Protein AF-A0ABD5CWU4-F1 (afdb_monomer)

Nearest PDB structures (foldseek):
  8esi-assembly1_B  TM=1.809E-01  e=9.386E+00  Bifidobacterium longum

Secondary structure (DSSP, 8-state):
--HHHHHHHHHHHHHHHHHHSS-GGGGTTHHHHHHHHHHHHHHHT-S-HHHHHHHHHHHHHHHHHHHHHHHHHHHHHHHHHHHHHHHHHHHHHHHHHTT----TTSEEEEES------TT--TTSSBTB-TTTSSTTSTTTTHHHHHHHHHHTT---PPPPHHHHHHHHHHHTTSPPTTSTTSEEE-SSEEEEE---TT---

Structure (mmCIF, N/CA/C/O backbone):
data_AF-A0ABD5CWU4-F1
#
_entry.id   AF-A0ABD5CWU4-F1
#
loop_
_atom_site.group_PDB
_atom_site.id
_atom_site.type_symbol
_atom_site.label_atom_id
_atom_site.label_alt_id
_atom_site.label_comp_id
_atom_site.label_asym_id
_atom_site.label_entity_id
_atom_site.label_seq_id
_atom_site.pdbx_PDB_ins_code
_atom_site.Cartn_x
_atom_site.Cartn_y
_atom_site.Cartn_z
_atom_site.occupancy
_atom_site.B_iso_or_equiv
_atom_site.auth_seq_id
_atom_site.auth_comp_id
_atom_site.auth_asym_id
_atom_site.auth_atom_id
_atom_site.pdbx_PDB_model_num
ATOM 1 N N . MET A 1 1 ? 26.246 -14.100 -43.368 1.00 51.38 1 MET A N 1
ATOM 2 C CA . MET A 1 1 ? 24.879 -14.526 -43.014 1.00 51.38 1 MET A CA 1
ATOM 3 C C . MET A 1 1 ? 23.923 -13.527 -43.632 1.00 51.38 1 MET A C 1
ATOM 5 O O . MET A 1 1 ? 24.266 -12.352 -43.661 1.00 51.38 1 MET A O 1
ATOM 9 N N . ASP A 1 2 ? 22.811 -13.986 -44.208 1.00 68.31 2 ASP A N 1
ATOM 10 C CA . ASP A 1 2 ? 21.813 -13.087 -44.793 1.00 68.31 2 ASP A CA 1
ATOM 11 C C . ASP A 1 2 ? 21.226 -12.191 -43.702 1.00 68.31 2 ASP A C 1
ATOM 13 O O . ASP A 1 2 ? 20.779 -12.687 -42.669 1.00 68.31 2 ASP A O 1
ATOM 17 N N . ILE A 1 3 ? 21.186 -10.881 -43.951 1.00 58.88 3 ILE A N 1
ATOM 18 C CA . ILE A 1 3 ? 20.604 -9.870 -43.046 1.00 58.88 3 ILE A CA 1
ATOM 19 C C . ILE A 1 3 ? 19.178 -10.265 -42.622 1.00 58.88 3 ILE A C 1
ATOM 21 O O . ILE A 1 3 ? 18.758 -10.021 -41.495 1.00 58.88 3 ILE A O 1
ATOM 25 N N . ILE A 1 4 ? 18.445 -10.939 -43.513 1.00 57.41 4 ILE A N 1
ATOM 26 C CA . ILE A 1 4 ? 17.097 -11.462 -43.265 1.00 57.41 4 ILE A CA 1
ATOM 27 C C . ILE A 1 4 ? 17.115 -12.592 -42.222 1.00 57.41 4 ILE A C 1
ATOM 29 O O . ILE A 1 4 ? 16.251 -12.632 -41.350 1.00 57.41 4 ILE A O 1
ATOM 33 N N . ALA A 1 5 ? 18.106 -13.485 -42.271 1.00 53.72 5 ALA A N 1
ATOM 34 C CA . ALA A 1 5 ? 18.247 -14.579 -41.312 1.00 53.72 5 ALA A CA 1
ATOM 35 C C . ALA A 1 5 ? 18.625 -14.062 -39.916 1.00 53.72 5 ALA A C 1
ATOM 37 O O . ALA A 1 5 ? 18.077 -14.541 -38.928 1.00 53.72 5 ALA A O 1
ATOM 38 N N . GLU A 1 6 ? 19.483 -13.040 -39.830 1.00 59.03 6 GLU A N 1
ATOM 39 C CA . GLU A 1 6 ? 19.767 -12.344 -38.567 1.00 59.03 6 GLU A CA 1
ATOM 40 C C . GLU A 1 6 ? 18.520 -11.644 -38.012 1.00 59.03 6 GLU A C 1
ATOM 42 O O . GLU A 1 6 ? 18.222 -11.773 -36.828 1.00 59.03 6 GLU A O 1
ATOM 47 N N . TYR A 1 7 ? 17.728 -10.982 -38.860 1.00 56.41 7 TYR A N 1
ATOM 48 C CA . TYR A 1 7 ? 16.498 -10.305 -38.438 1.00 56.41 7 TYR A CA 1
ATOM 49 C C . TYR A 1 7 ? 15.429 -11.281 -37.911 1.00 56.41 7 TYR A C 1
ATOM 51 O O . TYR A 1 7 ? 14.791 -11.025 -36.888 1.00 56.41 7 TYR A O 1
ATOM 59 N N . ILE A 1 8 ? 15.263 -12.433 -38.572 1.00 58.72 8 ILE A N 1
ATOM 60 C CA . ILE A 1 8 ? 14.350 -13.505 -38.143 1.00 58.72 8 ILE A CA 1
ATOM 61 C C . ILE A 1 8 ? 14.836 -14.144 -36.836 1.00 58.72 8 ILE A C 1
ATOM 63 O O . ILE A 1 8 ? 14.031 -14.370 -35.932 1.00 58.72 8 ILE A O 1
ATOM 67 N N . LEU A 1 9 ? 16.144 -14.384 -36.699 1.00 57.91 9 LEU A N 1
ATOM 68 C CA . LEU A 1 9 ? 16.735 -14.915 -35.471 1.00 57.91 9 LEU A CA 1
ATOM 69 C C . LEU A 1 9 ? 16.492 -13.964 -34.286 1.00 57.91 9 LEU A C 1
ATOM 71 O O . LEU A 1 9 ? 16.094 -14.407 -33.209 1.00 57.91 9 LEU A O 1
ATOM 75 N N . VAL A 1 10 ? 16.635 -12.654 -34.500 1.00 58.31 10 VAL A N 1
ATOM 76 C CA . VAL A 1 10 ? 16.402 -11.612 -33.485 1.00 58.31 10 VAL A CA 1
ATOM 77 C C . VAL A 1 10 ? 14.938 -11.559 -33.045 1.00 58.31 10 VAL A C 1
ATOM 79 O O . VAL A 1 10 ? 14.660 -11.592 -31.846 1.00 58.31 10 VAL A O 1
ATOM 82 N N . LEU A 1 11 ? 13.991 -11.543 -33.988 1.00 54.53 11 LEU A N 1
ATOM 83 C CA . LEU A 1 11 ? 12.557 -11.606 -33.675 1.00 54.53 11 LEU A CA 1
ATOM 84 C C . LEU A 1 11 ? 12.199 -12.8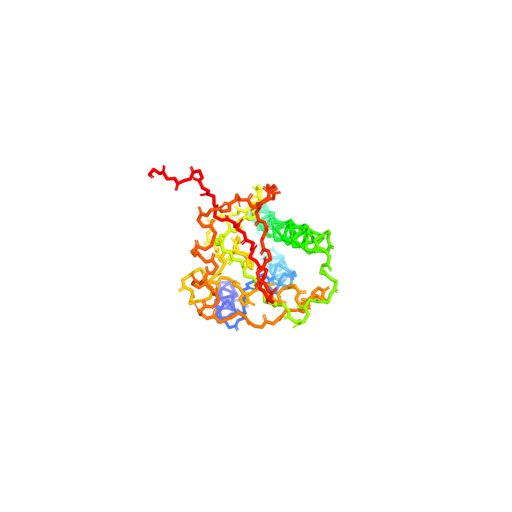92 -32.919 1.00 54.53 11 LEU A C 1
ATOM 86 O O . LEU A 1 11 ? 11.449 -12.845 -31.946 1.00 54.53 11 LEU A O 1
ATOM 90 N N . SER A 1 12 ? 12.779 -14.028 -33.313 1.00 55.66 12 SER A N 1
ATOM 91 C CA . SER A 1 12 ? 12.530 -15.312 -32.653 1.00 55.66 12 SER A CA 1
ATOM 92 C C . SER A 1 12 ? 13.064 -15.359 -31.216 1.00 55.66 12 SER A C 1
ATOM 94 O O . SER A 1 12 ? 12.374 -15.861 -30.331 1.00 55.66 12 SER A O 1
ATOM 96 N N . LEU A 1 13 ? 14.233 -14.762 -30.949 1.00 54.03 13 LEU A N 1
ATOM 97 C CA . LEU A 1 13 ? 14.806 -14.648 -29.605 1.00 54.03 13 LEU A CA 1
ATOM 98 C C . LEU A 1 13 ? 13.982 -13.721 -28.707 1.00 54.03 13 LEU A C 1
ATOM 100 O O . LEU A 1 13 ? 13.793 -14.037 -27.538 1.00 54.03 13 LEU A O 1
ATOM 104 N N . LEU A 1 14 ? 13.440 -12.623 -29.237 1.00 54.91 14 LEU A N 1
ATOM 105 C CA . LEU A 1 14 ? 12.560 -11.718 -28.486 1.00 54.91 14 LEU A CA 1
ATOM 106 C C . LEU A 1 14 ? 11.232 -12.386 -28.109 1.00 54.91 14 LEU A C 1
ATOM 108 O O . LEU A 1 14 ? 10.758 -12.216 -26.987 1.00 54.91 14 LEU A O 1
ATOM 112 N N . ILE A 1 15 ? 10.664 -13.190 -29.011 1.00 52.81 15 ILE A N 1
ATOM 113 C CA . ILE A 1 15 ? 9.444 -13.970 -28.754 1.00 52.81 15 ILE A CA 1
ATOM 114 C C . ILE A 1 15 ? 9.714 -15.089 -27.732 1.00 52.81 15 ILE A C 1
ATOM 116 O O . ILE A 1 15 ? 8.901 -15.322 -26.838 1.00 52.81 15 ILE A O 1
ATOM 120 N N . LEU A 1 16 ? 10.871 -15.755 -27.817 1.00 47.69 16 LEU A N 1
ATOM 121 C CA . LEU A 1 16 ? 11.292 -16.790 -26.863 1.00 47.69 16 LEU A CA 1
ATOM 122 C C . LEU A 1 16 ? 11.586 -16.219 -25.468 1.00 47.69 16 LEU A C 1
ATOM 124 O O . LEU A 1 16 ? 11.134 -16.776 -24.468 1.00 47.69 16 LEU A O 1
ATOM 128 N N . LEU A 1 17 ? 12.295 -15.090 -25.387 1.00 50.09 17 LEU A N 1
ATOM 129 C CA . LEU A 1 17 ? 12.629 -14.424 -24.125 1.00 50.09 17 LEU A CA 1
ATOM 130 C C . LEU A 1 17 ? 11.395 -13.782 -23.476 1.00 50.09 17 LEU A C 1
ATOM 132 O O . LEU A 1 17 ? 11.255 -13.856 -22.259 1.00 50.09 17 LEU A O 1
ATOM 136 N N . GLY A 1 18 ? 10.476 -13.224 -24.270 1.00 44.47 18 GLY A N 1
ATOM 137 C CA . GLY A 1 18 ? 9.227 -12.632 -23.780 1.00 44.47 18 GLY A CA 1
ATOM 138 C C . GLY A 1 18 ? 8.245 -13.635 -23.163 1.00 44.47 18 GLY A C 1
ATOM 139 O O . GLY A 1 18 ? 7.433 -13.243 -22.332 1.00 44.47 18 GLY A O 1
ATOM 140 N N . ASN A 1 19 ? 8.337 -14.922 -23.524 1.00 42.84 19 ASN A N 1
ATOM 141 C CA . ASN A 1 19 ? 7.507 -15.988 -22.949 1.00 42.84 19 ASN A CA 1
ATOM 142 C C . ASN A 1 19 ? 8.139 -16.683 -21.729 1.00 42.84 19 ASN A C 1
ATOM 144 O O . ASN A 1 19 ? 7.416 -17.306 -20.953 1.00 42.84 19 ASN A O 1
ATOM 148 N N . MET A 1 20 ? 9.466 -16.626 -21.563 1.00 44.25 20 MET A N 1
ATOM 149 C CA . MET A 1 20 ? 10.179 -17.340 -20.488 1.00 44.25 20 MET A CA 1
ATOM 150 C C . MET A 1 20 ? 10.662 -16.440 -19.355 1.00 44.25 20 MET A C 1
ATOM 152 O O . MET A 1 20 ? 10.839 -16.913 -18.231 1.00 44.25 20 MET A O 1
ATOM 156 N N . ILE A 1 21 ? 10.905 -15.163 -19.633 1.00 46.44 21 ILE A N 1
ATOM 157 C CA . ILE A 1 21 ? 11.360 -14.207 -18.634 1.00 46.44 21 ILE A CA 1
ATOM 158 C C . ILE A 1 21 ? 10.149 -13.390 -18.196 1.00 46.44 21 ILE A C 1
ATOM 160 O O . ILE A 1 21 ? 9.261 -13.125 -18.999 1.00 46.44 21 ILE A O 1
ATOM 164 N N . GLY A 1 22 ? 10.073 -13.065 -16.905 1.00 48.12 22 GLY A N 1
ATOM 165 C CA . GLY A 1 22 ? 8.978 -12.287 -16.327 1.00 48.12 22 GLY A CA 1
ATOM 166 C C . GLY A 1 22 ? 8.748 -10.930 -17.017 1.00 48.12 22 GLY A C 1
ATOM 167 O O . GLY A 1 22 ? 9.335 -10.638 -18.056 1.00 48.12 22 GLY A O 1
ATOM 168 N N . PRO A 1 23 ? 7.898 -10.061 -16.446 1.00 53.03 23 PRO A N 1
ATOM 169 C CA . PRO A 1 23 ? 7.522 -8.798 -17.080 1.00 53.03 23 PRO A CA 1
ATOM 170 C C . PRO A 1 23 ? 8.760 -8.060 -17.602 1.00 53.03 23 PRO A C 1
ATOM 172 O O . PRO A 1 23 ? 9.676 -7.827 -16.822 1.00 53.03 23 PRO A O 1
ATOM 175 N N . ILE A 1 24 ? 8.786 -7.676 -18.886 1.00 51.59 24 ILE A N 1
ATOM 176 C CA . ILE A 1 24 ? 9.942 -7.074 -19.602 1.00 51.59 24 ILE A CA 1
ATOM 177 C C . ILE A 1 24 ? 10.645 -5.953 -18.799 1.00 51.59 24 ILE A C 1
ATOM 179 O O . ILE A 1 24 ? 11.847 -5.736 -18.921 1.00 51.59 24 ILE A O 1
ATOM 183 N N . ARG A 1 25 ? 9.899 -5.307 -17.900 1.00 53.88 25 ARG A N 1
ATOM 184 C CA . ARG A 1 25 ? 10.318 -4.330 -16.884 1.00 53.88 25 ARG A CA 1
ATOM 185 C C . ARG A 1 25 ? 11.433 -4.816 -15.952 1.00 53.88 25 ARG A C 1
ATOM 187 O O . ARG A 1 25 ? 12.314 -4.038 -15.616 1.00 53.88 25 ARG A O 1
ATOM 194 N N . SER A 1 26 ? 11.425 -6.084 -15.531 1.00 55.19 26 SER A N 1
ATOM 195 C CA . SER A 1 26 ? 12.476 -6.652 -14.669 1.00 55.19 26 SER A CA 1
ATOM 196 C C . SER A 1 26 ? 13.816 -6.785 -15.389 1.00 55.19 26 SER A C 1
ATOM 198 O O . SER A 1 26 ? 14.824 -7.099 -14.764 1.00 55.19 26 SER A O 1
ATOM 200 N N . LEU A 1 27 ? 13.812 -6.594 -16.708 1.00 55.47 27 LEU A N 1
ATOM 201 C CA . LEU A 1 27 ? 14.983 -6.622 -17.567 1.00 55.47 27 LEU A CA 1
ATOM 202 C C . LEU A 1 27 ? 15.346 -5.232 -18.088 1.00 55.47 27 LEU A C 1
ATOM 204 O O . LEU A 1 27 ? 16.207 -5.129 -18.962 1.00 55.47 27 LEU A O 1
ATOM 208 N N . THR A 1 28 ? 14.721 -4.167 -17.580 1.00 61.69 28 THR A N 1
ATOM 209 C CA . THR A 1 28 ? 15.237 -2.808 -17.747 1.00 61.69 28 THR A CA 1
ATOM 210 C C . THR A 1 28 ? 16.486 -2.661 -16.865 1.00 61.69 28 THR A C 1
ATOM 212 O O . THR A 1 28 ? 16.429 -3.005 -15.686 1.00 61.69 28 THR A O 1
ATOM 215 N N . PRO A 1 29 ? 17.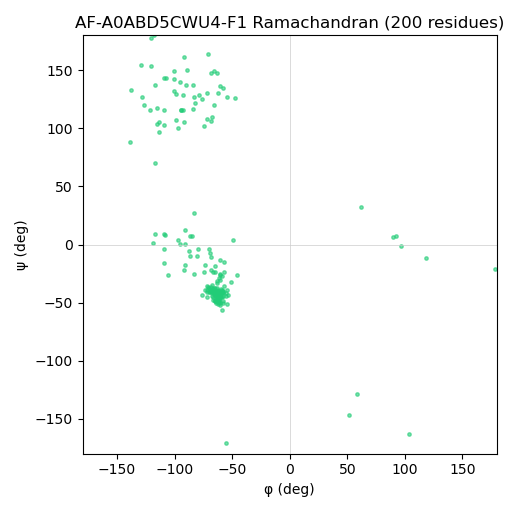627 -2.165 -17.386 1.00 57.75 29 PRO A N 1
ATOM 216 C CA . PRO A 1 29 ? 17.847 -1.638 -18.737 1.00 57.75 29 PRO A CA 1
ATOM 217 C C . PRO A 1 29 ? 18.425 -2.657 -19.740 1.00 57.75 29 PRO A C 1
ATOM 219 O O . PRO A 1 29 ? 18.667 -2.303 -20.891 1.00 57.75 29 PRO A O 1
ATOM 222 N N . THR A 1 30 ? 18.674 -3.902 -19.334 1.00 59.97 30 THR A N 1
ATOM 223 C CA . THR A 1 30 ? 19.359 -4.941 -20.120 1.00 59.97 30 THR A CA 1
ATOM 224 C C . THR A 1 30 ? 18.738 -5.204 -21.495 1.00 59.97 30 THR A C 1
ATOM 226 O O . THR A 1 30 ? 19.458 -5.178 -22.490 1.00 59.97 30 THR A O 1
ATOM 229 N N . VAL A 1 31 ? 17.424 -5.432 -21.593 1.00 63.88 31 VAL A N 1
ATOM 230 C CA . VAL A 1 31 ? 16.756 -5.704 -22.884 1.00 63.88 31 VAL A CA 1
ATOM 231 C C . VAL A 1 31 ? 16.823 -4.494 -23.828 1.00 63.88 31 VAL A C 1
ATOM 233 O O . VAL A 1 31 ? 17.269 -4.671 -24.964 1.00 63.88 31 VAL A O 1
ATOM 236 N N . PRO A 1 32 ? 16.481 -3.263 -23.394 1.00 64.44 32 PRO A N 1
ATOM 237 C CA . PRO A 1 32 ? 16.700 -2.062 -24.202 1.00 64.44 32 PRO A CA 1
ATOM 238 C C . PRO A 1 32 ? 18.155 -1.879 -24.657 1.00 64.44 32 PRO A C 1
ATOM 240 O O . PRO A 1 32 ? 18.398 -1.545 -25.813 1.00 64.44 32 PRO A O 1
ATOM 243 N N . LEU A 1 33 ? 19.132 -2.141 -23.785 1.00 57.84 33 LEU A N 1
ATOM 244 C CA . LEU A 1 33 ? 20.554 -2.004 -24.108 1.00 57.84 33 LEU A CA 1
ATOM 245 C C . LEU A 1 33 ? 20.993 -3.000 -25.191 1.00 57.84 33 LEU A C 1
ATOM 247 O O . LEU A 1 33 ? 21.675 -2.622 -26.142 1.00 57.84 33 LEU A O 1
ATOM 251 N N . VAL A 1 34 ? 20.569 -4.260 -25.078 1.00 65.62 34 VAL A N 1
ATOM 252 C CA . VAL A 1 34 ? 20.828 -5.297 -26.086 1.00 65.62 34 VAL A CA 1
ATOM 253 C C . VAL A 1 34 ? 20.194 -4.903 -27.423 1.00 65.62 34 VAL A C 1
ATOM 255 O O . VAL A 1 34 ? 20.869 -4.945 -28.449 1.00 65.62 34 VAL A O 1
ATOM 258 N N . MET A 1 35 ? 18.947 -4.422 -27.418 1.00 64.62 35 MET A N 1
ATOM 259 C CA . MET A 1 35 ? 18.279 -3.912 -28.622 1.00 64.62 35 MET A CA 1
ATOM 260 C C . MET A 1 35 ? 19.045 -2.754 -29.272 1.00 64.62 35 MET A C 1
ATOM 262 O O . MET A 1 35 ? 19.179 -2.721 -30.494 1.00 64.62 35 MET A O 1
ATOM 266 N N . ILE A 1 36 ? 19.597 -1.831 -28.478 1.00 66.75 36 ILE A N 1
ATOM 267 C CA . ILE A 1 36 ? 20.420 -0.725 -28.983 1.00 66.75 36 ILE A CA 1
ATOM 268 C C . ILE A 1 36 ? 21.695 -1.260 -29.643 1.00 66.75 36 ILE A C 1
ATOM 270 O O . ILE A 1 36 ? 21.967 -0.916 -30.790 1.00 66.75 36 ILE A O 1
ATOM 274 N N . VAL A 1 37 ? 22.450 -2.135 -28.975 1.00 63.62 37 VAL A N 1
ATOM 275 C CA . VAL A 1 37 ? 23.706 -2.682 -29.522 1.00 63.62 37 VAL A CA 1
ATOM 276 C C . VAL A 1 37 ? 23.465 -3.445 -30.828 1.00 63.62 37 VAL A C 1
ATOM 278 O O . VAL A 1 37 ? 24.193 -3.232 -31.796 1.00 63.62 37 VAL A O 1
ATOM 281 N N . TYR A 1 38 ? 22.414 -4.266 -30.896 1.00 67.00 38 TYR A N 1
ATOM 282 C CA . TYR A 1 38 ? 22.066 -5.012 -32.110 1.00 67.00 38 TYR A CA 1
ATOM 283 C C . TYR A 1 38 ? 21.497 -4.128 -33.227 1.00 67.00 38 TYR A C 1
ATOM 285 O O . TYR A 1 38 ? 21.774 -4.350 -34.402 1.00 67.00 38 TYR A O 1
ATOM 293 N N . SER A 1 39 ? 20.725 -3.092 -32.895 1.00 66.38 39 SER A N 1
ATOM 294 C CA . SER A 1 39 ? 20.255 -2.134 -33.904 1.00 66.38 39 SER A CA 1
ATOM 295 C C . SER A 1 39 ? 21.424 -1.372 -34.540 1.00 66.38 39 SER A C 1
ATOM 297 O O . SER A 1 39 ? 21.467 -1.222 -35.760 1.00 66.38 39 SER A O 1
ATOM 299 N N . LEU A 1 40 ? 22.427 -0.988 -33.741 1.00 66.25 40 LEU A N 1
ATOM 300 C CA . LEU A 1 40 ? 23.645 -0.334 -34.215 1.00 66.25 40 LEU A CA 1
ATOM 301 C C . LEU A 1 40 ? 24.494 -1.251 -35.106 1.00 66.25 40 LEU A C 1
ATOM 303 O O . LEU A 1 40 ? 25.043 -0.771 -36.096 1.00 66.25 40 LEU A O 1
ATOM 307 N N . THR A 1 41 ? 24.581 -2.554 -34.816 1.00 68.88 41 THR A N 1
ATOM 308 C CA . THR A 1 41 ? 25.316 -3.500 -35.674 1.00 68.88 41 THR A CA 1
ATOM 309 C C . THR A 1 41 ? 24.616 -3.744 -37.011 1.00 68.88 41 THR A C 1
ATOM 311 O O . THR A 1 41 ? 25.271 -3.736 -38.048 1.00 68.88 41 THR A O 1
ATOM 314 N N . VAL A 1 42 ? 23.286 -3.870 -37.040 1.00 67.44 42 VAL A N 1
ATOM 315 C CA . VAL A 1 42 ? 22.529 -3.992 -38.304 1.00 67.44 42 VAL A CA 1
ATOM 316 C C . VAL A 1 42 ? 22.644 -2.713 -39.141 1.00 67.44 42 VAL A C 1
ATOM 318 O O . VAL A 1 42 ? 22.782 -2.762 -40.365 1.00 67.44 42 VAL A O 1
ATOM 321 N N . MET A 1 43 ? 22.650 -1.553 -38.482 1.00 65.56 43 MET A N 1
ATOM 322 C CA . MET A 1 43 ? 22.829 -0.249 -39.117 1.00 65.56 43 MET A CA 1
ATOM 323 C C . MET A 1 43 ? 24.204 -0.095 -39.793 1.00 65.56 43 MET A C 1
ATOM 325 O O . MET A 1 43 ? 24.279 0.467 -40.885 1.00 65.56 43 MET A O 1
ATOM 329 N N . THR A 1 44 ? 25.294 -0.619 -39.222 1.00 68.50 44 THR A N 1
ATOM 330 C CA . THR A 1 44 ? 26.634 -0.522 -39.842 1.00 68.50 44 THR A CA 1
ATOM 331 C C . THR A 1 44 ? 26.820 -1.434 -41.055 1.00 68.50 44 THR A C 1
ATOM 333 O O . THR A 1 44 ? 27.709 -1.181 -41.867 1.00 68.50 44 THR A O 1
ATOM 336 N N . MET A 1 45 ? 25.971 -2.451 -41.226 1.00 71.00 45 MET A N 1
ATOM 337 C CA . MET A 1 45 ? 26.008 -3.365 -42.375 1.00 71.00 45 MET A CA 1
ATOM 338 C C . MET A 1 45 ? 25.200 -2.866 -43.587 1.00 71.00 45 MET A C 1
ATOM 340 O O . MET A 1 45 ? 25.265 -3.472 -44.657 1.00 71.00 45 MET A O 1
ATOM 344 N N . MET A 1 46 ? 24.459 -1.754 -43.467 1.00 71.62 46 MET A N 1
ATOM 345 C CA . MET A 1 46 ? 23.688 -1.186 -44.577 1.00 71.62 46 MET A CA 1
ATOM 346 C C . MET A 1 46 ? 24.559 -0.322 -45.513 1.00 71.62 46 MET A C 1
ATOM 348 O O . MET A 1 46 ? 25.089 0.707 -45.091 1.00 71.62 46 MET A O 1
ATOM 352 N N . PRO A 1 47 ? 24.643 -0.642 -46.821 1.00 73.31 47 PRO A N 1
ATOM 353 C CA . PRO A 1 47 ? 25.496 0.093 -47.761 1.00 73.31 47 PRO A CA 1
ATOM 354 C C . PRO A 1 47 ? 24.939 1.475 -48.150 1.00 73.31 47 PRO A C 1
ATOM 356 O O . PRO A 1 47 ? 25.689 2.365 -48.553 1.00 73.31 47 PRO A O 1
ATOM 359 N N . ASN A 1 48 ? 23.622 1.687 -48.038 1.00 83.81 48 ASN A N 1
ATOM 360 C CA . ASN A 1 48 ? 22.975 2.935 -48.442 1.00 83.81 48 ASN A CA 1
ATOM 361 C C . ASN A 1 48 ? 22.878 3.936 -47.279 1.00 83.81 48 ASN A C 1
ATOM 363 O O . ASN A 1 48 ? 21.999 3.836 -46.423 1.00 83.81 48 ASN A O 1
ATOM 367 N N . LYS A 1 49 ? 23.727 4.971 -47.315 1.00 77.25 49 LYS A N 1
ATOM 368 C CA . LYS A 1 49 ? 23.810 6.018 -46.280 1.00 77.25 49 LYS A CA 1
ATOM 369 C C . LYS A 1 49 ? 22.523 6.832 -46.084 1.00 77.25 49 LYS A C 1
ATOM 371 O O . LYS A 1 49 ? 22.285 7.314 -44.981 1.00 77.25 49 LYS A O 1
ATOM 376 N N . ARG A 1 50 ? 21.686 6.999 -47.118 1.00 76.81 50 ARG A N 1
ATOM 377 C CA . ARG A 1 50 ? 20.404 7.726 -46.992 1.00 76.81 50 ARG A CA 1
ATOM 378 C C . ARG A 1 50 ? 19.347 6.879 -46.289 1.00 76.81 50 ARG A C 1
ATOM 380 O O . ARG A 1 50 ? 18.657 7.380 -45.410 1.00 76.81 50 ARG A O 1
ATOM 387 N N . LEU A 1 51 ? 19.260 5.599 -46.650 1.00 75.88 51 LEU A N 1
ATOM 388 C CA . LEU A 1 51 ? 18.355 4.647 -46.002 1.00 75.88 51 LEU A CA 1
ATOM 389 C C . LEU A 1 51 ? 18.739 4.444 -44.532 1.00 75.88 51 LEU A C 1
ATOM 391 O O . LEU A 1 51 ? 17.872 4.466 -43.665 1.00 75.88 51 LEU A O 1
ATOM 395 N N . LEU A 1 52 ? 20.042 4.345 -44.259 1.00 73.88 52 LEU A N 1
ATOM 396 C CA . LEU A 1 52 ? 20.596 4.275 -42.911 1.00 73.88 52 LEU A CA 1
ATOM 397 C C . LEU A 1 52 ? 20.157 5.457 -42.033 1.00 73.88 52 LEU A C 1
ATOM 399 O O . LEU A 1 52 ? 19.765 5.259 -40.888 1.00 73.88 52 LEU A O 1
ATOM 403 N N . LEU A 1 53 ? 20.187 6.677 -42.578 1.00 73.06 53 LEU A N 1
ATOM 404 C CA . LEU A 1 53 ? 19.736 7.885 -41.880 1.00 73.06 53 LEU A CA 1
ATOM 405 C C . LEU A 1 53 ? 18.245 7.828 -41.525 1.00 73.06 53 LEU A C 1
ATOM 407 O O . LEU A 1 53 ? 17.877 8.136 -40.395 1.00 73.06 53 LEU A O 1
ATOM 411 N N . VAL A 1 54 ? 17.394 7.408 -42.466 1.00 75.88 54 VAL A N 1
ATOM 412 C CA . VAL A 1 54 ? 15.939 7.312 -42.253 1.00 75.88 54 VAL A CA 1
ATOM 413 C C . VAL A 1 54 ? 15.601 6.237 -41.218 1.00 75.88 54 VAL A C 1
ATOM 415 O O . VAL A 1 54 ? 14.853 6.502 -40.276 1.00 75.88 54 VAL A O 1
ATOM 418 N N . VAL A 1 55 ? 16.187 5.044 -41.351 1.00 72.62 55 VAL A N 1
ATOM 419 C CA . VAL A 1 55 ? 15.994 3.940 -40.400 1.00 72.62 55 VAL A CA 1
ATOM 420 C C . VAL A 1 55 ? 16.516 4.332 -39.018 1.00 72.62 55 VAL A C 1
ATOM 422 O O . VAL A 1 55 ? 15.802 4.161 -38.033 1.00 72.62 55 VAL A O 1
ATOM 425 N N . GLY A 1 56 ? 17.697 4.951 -38.946 1.00 70.12 56 GLY A N 1
ATOM 426 C CA . GLY A 1 56 ? 18.271 5.454 -37.700 1.00 70.12 56 GLY A CA 1
ATOM 427 C C . GLY A 1 56 ? 17.370 6.463 -36.993 1.00 70.12 56 GLY A C 1
ATOM 428 O O . GLY A 1 56 ? 17.074 6.281 -35.817 1.00 70.12 56 GLY A O 1
ATOM 429 N N . MET A 1 57 ? 16.858 7.471 -37.710 1.00 70.75 57 MET A N 1
ATOM 430 C CA . MET A 1 57 ? 15.913 8.438 -37.134 1.00 70.75 57 MET A CA 1
ATOM 431 C C . MET A 1 57 ? 14.636 7.763 -36.629 1.00 70.75 57 MET A C 1
ATOM 433 O O . MET A 1 57 ? 14.195 8.051 -35.517 1.00 70.75 57 MET A O 1
ATOM 437 N N . SER A 1 58 ? 14.055 6.845 -37.409 1.00 69.19 58 SER A N 1
ATOM 438 C CA . SER A 1 58 ? 12.842 6.125 -36.999 1.00 69.19 58 SER A CA 1
ATOM 439 C C . SER A 1 58 ? 13.066 5.286 -35.736 1.00 69.19 58 SER A C 1
ATOM 441 O O . SER A 1 58 ? 12.234 5.295 -34.829 1.00 69.19 58 SER A O 1
ATOM 443 N N . PHE A 1 59 ? 14.228 4.636 -35.630 1.00 70.31 59 PHE A N 1
ATOM 444 C CA . PHE A 1 59 ? 14.598 3.839 -34.469 1.00 70.31 59 PHE A CA 1
ATOM 445 C C . PHE A 1 59 ? 14.847 4.717 -33.242 1.00 70.31 59 PHE A C 1
ATOM 447 O O . PHE A 1 59 ? 14.381 4.388 -32.156 1.00 70.31 59 PHE A O 1
ATOM 454 N N . SER A 1 60 ? 15.513 5.865 -33.401 1.00 66.19 60 SER A N 1
ATOM 455 C CA . SER A 1 60 ? 15.698 6.831 -32.313 1.00 66.19 60 SER A CA 1
ATOM 456 C C . SER A 1 60 ? 14.365 7.347 -31.770 1.00 66.19 60 SER A C 1
ATOM 458 O O . SER A 1 60 ? 14.204 7.430 -30.556 1.00 66.19 60 SER A O 1
ATOM 460 N N . ILE A 1 61 ? 13.390 7.641 -32.638 1.00 70.31 61 ILE A N 1
ATOM 461 C CA . ILE A 1 61 ? 12.044 8.053 -32.211 1.00 70.31 61 ILE A CA 1
ATOM 462 C C . ILE A 1 61 ? 11.372 6.932 -31.410 1.00 70.31 61 ILE A C 1
ATOM 464 O O . ILE A 1 61 ? 10.864 7.183 -30.319 1.00 70.31 61 ILE A O 1
ATOM 468 N N . PHE A 1 62 ? 11.413 5.694 -31.910 1.00 66.69 62 PHE A N 1
ATOM 469 C CA . PHE A 1 62 ? 10.817 4.547 -31.224 1.00 66.69 62 PHE A CA 1
ATOM 470 C C . PHE A 1 62 ? 11.491 4.254 -29.874 1.00 66.69 62 PHE A C 1
ATOM 472 O O . PHE A 1 62 ? 10.809 4.019 -28.878 1.00 66.69 62 PHE A O 1
ATOM 479 N N . ALA A 1 63 ? 12.822 4.335 -29.809 1.00 67.25 63 ALA A N 1
ATOM 480 C CA . ALA A 1 63 ? 13.585 4.166 -28.577 1.00 67.25 63 ALA A CA 1
ATOM 481 C C . ALA A 1 63 ? 13.231 5.240 -27.538 1.00 67.25 63 ALA A C 1
ATOM 483 O O . ALA A 1 63 ? 12.990 4.908 -26.380 1.00 67.25 63 ALA A O 1
ATOM 484 N N . LEU A 1 64 ? 13.125 6.510 -27.948 1.00 67.50 64 LEU A N 1
ATOM 485 C CA . LEU A 1 64 ? 12.708 7.602 -27.064 1.00 67.50 64 LEU A CA 1
ATOM 486 C C . LEU A 1 64 ? 11.271 7.419 -26.558 1.00 67.50 64 LEU A C 1
ATOM 488 O O . LEU A 1 64 ? 11.012 7.668 -25.380 1.00 67.50 64 LEU A O 1
ATOM 492 N N . MET A 1 65 ? 10.352 6.955 -27.411 1.00 68.56 65 MET A N 1
ATOM 493 C CA . MET A 1 65 ? 8.982 6.623 -27.002 1.00 68.56 65 MET A CA 1
ATOM 494 C C . MET A 1 65 ? 8.967 5.504 -25.956 1.00 68.56 65 MET A C 1
ATOM 496 O O . MET A 1 65 ? 8.337 5.662 -24.914 1.00 68.56 65 MET A O 1
ATOM 500 N N . LEU A 1 66 ? 9.713 4.418 -26.183 1.00 68.69 66 LEU A N 1
ATOM 501 C CA . LEU A 1 66 ? 9.800 3.303 -25.239 1.00 68.69 66 LEU A CA 1
ATOM 502 C C . LEU A 1 66 ? 10.418 3.739 -23.903 1.00 68.69 66 LEU A C 1
ATOM 504 O O . LEU A 1 66 ? 9.864 3.439 -22.850 1.00 68.69 66 LEU A O 1
ATOM 508 N N . SER A 1 67 ? 11.522 4.495 -23.935 1.00 66.50 67 SER A N 1
ATOM 509 C CA . SER A 1 67 ? 12.152 5.048 -22.730 1.00 66.50 67 SER A CA 1
ATOM 510 C C . SER A 1 67 ? 11.201 5.948 -21.948 1.00 66.50 67 SER A C 1
ATOM 512 O O . SER A 1 67 ? 11.157 5.857 -20.721 1.00 66.50 67 SER A O 1
ATOM 514 N N . LYS A 1 68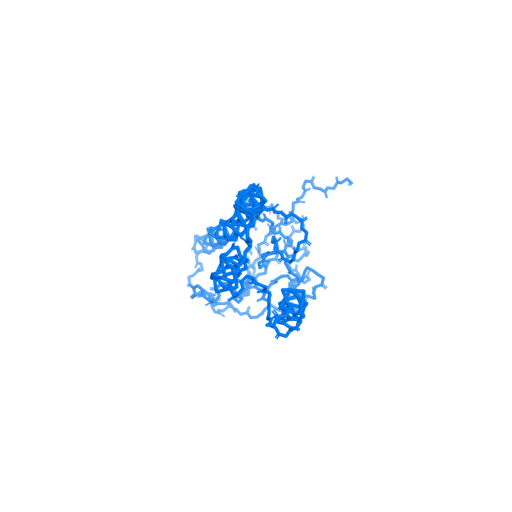 ? 10.415 6.785 -22.637 1.00 71.19 68 LYS A N 1
ATOM 515 C CA . LYS A 1 68 ? 9.396 7.619 -21.999 1.00 71.19 68 LYS A CA 1
ATOM 516 C C . LYS A 1 68 ? 8.333 6.763 -21.314 1.00 71.19 68 LYS A C 1
ATOM 518 O O . LYS A 1 68 ? 8.099 6.958 -20.129 1.00 71.19 68 LYS A O 1
ATOM 523 N N . THR A 1 69 ? 7.745 5.793 -22.012 1.00 70.00 69 THR A N 1
ATOM 524 C CA . THR A 1 69 ? 6.721 4.911 -21.434 1.00 70.00 69 THR A CA 1
ATOM 525 C C . THR A 1 69 ? 7.256 4.134 -20.232 1.00 70.00 69 THR A C 1
ATOM 527 O O . THR A 1 69 ? 6.601 4.090 -19.194 1.00 70.00 69 THR A O 1
ATOM 530 N N . THR A 1 70 ? 8.459 3.557 -20.319 1.00 72.50 70 THR A N 1
ATOM 531 C CA . THR A 1 70 ? 9.085 2.861 -19.184 1.00 72.50 70 THR A CA 1
ATOM 532 C C . THR A 1 70 ? 9.312 3.804 -18.004 1.00 72.50 70 THR A C 1
ATOM 534 O O . THR A 1 70 ? 8.956 3.455 -16.880 1.00 72.50 70 THR A O 1
ATOM 537 N N . SER A 1 71 ? 9.831 5.011 -18.251 1.00 74.00 71 SER A N 1
ATOM 538 C CA . SER A 1 71 ? 10.057 5.999 -17.194 1.00 74.00 71 SER A CA 1
ATOM 539 C C . SER A 1 71 ? 8.753 6.466 -16.545 1.00 74.00 71 SER A C 1
ATOM 541 O O . SER A 1 71 ? 8.675 6.527 -15.320 1.00 74.00 71 SER A O 1
ATOM 543 N N . ASP A 1 72 ? 7.711 6.738 -17.334 1.00 74.25 72 ASP A N 1
ATOM 544 C CA . ASP A 1 72 ? 6.402 7.169 -16.833 1.00 74.25 72 ASP A CA 1
ATOM 545 C C . ASP A 1 72 ? 5.766 6.071 -15.951 1.00 74.25 72 ASP A C 1
ATOM 547 O O . ASP A 1 72 ? 5.220 6.359 -14.883 1.00 74.25 72 ASP A O 1
ATOM 551 N N . LEU A 1 73 ? 5.919 4.796 -16.331 1.00 74.06 73 LEU A N 1
ATOM 552 C CA . LEU A 1 73 ? 5.458 3.646 -15.546 1.00 74.06 73 LEU A CA 1
ATOM 553 C C . LEU A 1 73 ? 6.222 3.483 -14.222 1.00 74.06 73 LEU A C 1
ATOM 555 O O . LEU A 1 73 ? 5.598 3.256 -13.182 1.00 74.06 73 LEU A O 1
ATOM 559 N N . GLU A 1 74 ? 7.552 3.597 -14.241 1.00 75.31 74 GLU A N 1
ATOM 560 C CA . GLU A 1 74 ? 8.391 3.533 -13.035 1.00 75.31 74 GLU A CA 1
ATOM 561 C C . GLU A 1 74 ? 8.076 4.687 -12.076 1.00 75.31 74 GLU A C 1
ATOM 563 O O . GLU A 1 74 ? 7.850 4.467 -10.884 1.00 75.31 74 GLU A O 1
ATOM 568 N N . GLN A 1 75 ? 7.970 5.910 -12.599 1.00 78.00 75 GLN A N 1
ATOM 569 C CA . GLN A 1 75 ? 7.590 7.085 -11.815 1.00 78.00 75 GLN A CA 1
ATOM 570 C C . GLN A 1 75 ? 6.179 6.943 -11.239 1.00 78.00 75 GLN A C 1
ATOM 572 O O . GLN A 1 75 ? 5.963 7.238 -10.063 1.00 78.00 75 GLN A O 1
ATOM 577 N N . SER A 1 76 ? 5.218 6.439 -12.019 1.00 79.25 76 SER A N 1
ATOM 578 C CA . SER A 1 76 ? 3.867 6.152 -11.527 1.00 79.25 76 SER A CA 1
ATOM 579 C C . SER A 1 76 ? 3.889 5.163 -10.359 1.00 79.25 76 SER A C 1
ATOM 581 O O . SER A 1 76 ? 3.161 5.361 -9.382 1.00 79.25 76 SER A O 1
ATOM 583 N N . PHE A 1 77 ? 4.720 4.120 -10.431 1.00 78.50 77 PHE A N 1
ATOM 584 C CA . PHE A 1 77 ? 4.870 3.150 -9.347 1.00 78.50 77 PHE A CA 1
ATOM 585 C C . PHE A 1 77 ? 5.462 3.791 -8.087 1.00 78.50 77 PHE A C 1
ATOM 587 O O . PHE A 1 77 ? 4.883 3.641 -7.012 1.00 78.50 77 PHE A O 1
ATOM 594 N N . ILE A 1 78 ? 6.550 4.559 -8.221 1.00 82.50 78 ILE A N 1
ATOM 595 C CA . ILE A 1 78 ? 7.190 5.265 -7.099 1.00 82.50 78 ILE A CA 1
ATOM 596 C C . ILE A 1 78 ? 6.195 6.209 -6.419 1.00 82.50 78 ILE A C 1
ATOM 598 O O . ILE A 1 78 ? 6.002 6.129 -5.208 1.00 82.50 78 ILE A O 1
ATOM 602 N N . ILE A 1 79 ? 5.499 7.049 -7.190 1.00 83.88 79 ILE A N 1
ATOM 603 C CA . ILE A 1 79 ? 4.514 8.002 -6.659 1.00 83.88 79 ILE A CA 1
ATOM 604 C C . ILE A 1 79 ? 3.378 7.270 -5.935 1.00 83.88 79 ILE A C 1
ATOM 606 O O . ILE A 1 79 ? 2.951 7.683 -4.854 1.00 83.88 79 ILE A O 1
ATOM 610 N N . SER A 1 80 ? 2.876 6.177 -6.513 1.00 84.50 80 SER A N 1
ATOM 611 C CA . SER A 1 80 ? 1.800 5.387 -5.904 1.00 84.50 80 SER A CA 1
ATOM 612 C C . SER A 1 80 ? 2.253 4.750 -4.592 1.00 84.50 80 SER A C 1
ATOM 614 O O . SER A 1 80 ? 1.534 4.840 -3.597 1.00 84.50 80 SER A O 1
ATOM 616 N N . TYR A 1 81 ? 3.462 4.185 -4.569 1.00 87.00 81 TYR A N 1
ATOM 617 C CA . TYR A 1 81 ? 4.073 3.610 -3.376 1.00 87.00 81 TYR A CA 1
ATOM 618 C C . TYR A 1 81 ? 4.275 4.664 -2.282 1.00 87.00 81 TYR A C 1
ATOM 620 O O . TYR A 1 81 ? 3.830 4.470 -1.155 1.00 87.00 81 TYR A O 1
ATOM 628 N N . GLU A 1 82 ? 4.864 5.819 -2.598 1.00 89.44 82 GLU A N 1
ATOM 629 C CA . GLU A 1 82 ? 5.051 6.903 -1.627 1.00 89.44 82 GLU A CA 1
ATOM 630 C C . GLU A 1 82 ? 3.726 7.395 -1.037 1.00 89.44 82 GLU A C 1
ATOM 632 O O . GLU A 1 82 ? 3.632 7.682 0.159 1.00 89.44 82 GLU A O 1
ATOM 637 N N . ASN A 1 83 ? 2.684 7.495 -1.862 1.00 89.19 83 ASN A N 1
ATOM 638 C CA . ASN A 1 83 ? 1.359 7.882 -1.394 1.00 89.19 83 ASN A CA 1
ATOM 639 C C . ASN A 1 83 ? 0.726 6.805 -0.503 1.00 89.19 83 ASN A C 1
ATOM 641 O O . ASN A 1 83 ? 0.061 7.145 0.479 1.00 89.19 83 ASN A O 1
ATOM 645 N N . GLU A 1 84 ? 0.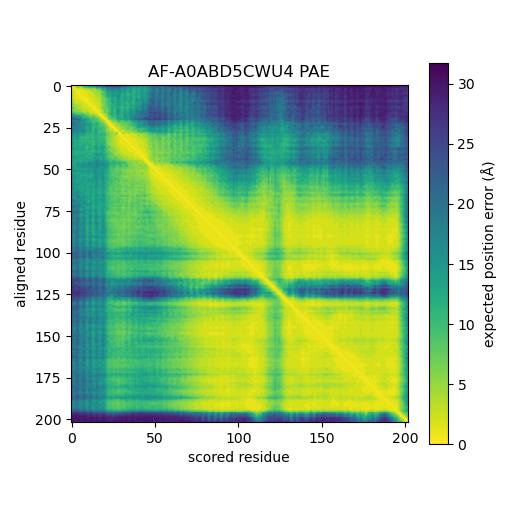945 5.527 -0.810 1.00 91.56 84 GLU A N 1
ATOM 646 C CA . GLU A 1 84 ? 0.496 4.400 0.007 1.00 91.56 84 GLU A CA 1
ATOM 647 C C . GLU A 1 84 ? 1.214 4.350 1.365 1.00 91.56 84 GLU A C 1
ATOM 649 O O . GLU A 1 84 ? 0.557 4.150 2.392 1.00 91.56 84 GLU A O 1
ATOM 654 N N . VAL A 1 85 ? 2.525 4.619 1.393 1.00 93.25 85 VAL A N 1
ATOM 655 C CA . VAL A 1 85 ? 3.317 4.777 2.625 1.00 93.25 85 VAL A CA 1
ATOM 656 C C . VAL A 1 85 ? 2.746 5.917 3.467 1.00 93.25 85 VAL A C 1
ATOM 658 O O . VAL A 1 85 ? 2.294 5.677 4.582 1.00 93.25 85 VAL A O 1
ATOM 661 N N . LYS A 1 86 ? 2.631 7.129 2.904 1.00 94.12 86 LYS A N 1
ATOM 662 C CA . LYS A 1 86 ? 2.090 8.307 3.612 1.00 94.12 86 LYS A CA 1
ATOM 663 C C . LYS A 1 86 ? 0.681 8.072 4.153 1.00 94.12 86 LYS A C 1
ATOM 665 O O . LYS A 1 86 ? 0.305 8.614 5.190 1.00 94.12 86 LYS A O 1
ATOM 670 N N . PHE A 1 87 ? -0.144 7.322 3.428 1.00 95.12 87 PHE A N 1
ATOM 671 C CA . PHE A 1 87 ? -1.492 6.987 3.872 1.00 95.12 87 PHE A CA 1
ATOM 672 C C . PHE A 1 87 ? -1.492 5.976 5.020 1.00 95.12 87 PHE A C 1
ATOM 674 O O . PHE A 1 87 ? -2.256 6.132 5.972 1.00 95.12 87 PHE A O 1
ATOM 681 N N . SER A 1 88 ? -0.616 4.979 4.948 1.00 95.81 88 SER A N 1
ATOM 682 C CA . SER A 1 88 ? -0.435 3.976 5.996 1.00 95.81 88 SER A CA 1
ATOM 683 C C . SER A 1 88 ? 0.112 4.604 7.277 1.00 95.81 88 SER A C 1
ATOM 685 O O . SER A 1 88 ? -0.446 4.359 8.346 1.00 95.81 88 SER A O 1
ATOM 687 N N . ASP A 1 89 ? 1.075 5.522 7.163 1.00 95.75 89 ASP A N 1
ATOM 688 C CA . ASP A 1 89 ? 1.583 6.317 8.285 1.00 95.75 89 ASP A CA 1
ATOM 689 C C . ASP A 1 89 ? 0.458 7.106 8.956 1.00 95.75 89 ASP A C 1
ATOM 691 O O . ASP A 1 89 ? 0.320 7.071 10.173 1.00 95.75 89 ASP A O 1
ATOM 695 N N . LYS A 1 90 ? -0.429 7.743 8.177 1.00 96.44 90 LYS A N 1
ATOM 696 C CA . LYS A 1 90 ? -1.596 8.443 8.739 1.00 96.44 90 LYS A CA 1
ATOM 697 C C . LYS A 1 90 ? -2.507 7.510 9.531 1.00 96.44 90 LYS A C 1
ATOM 699 O O . LYS A 1 90 ? -2.990 7.910 10.586 1.00 96.44 90 LYS A O 1
ATOM 704 N N . ILE A 1 91 ? -2.760 6.290 9.048 1.00 97.00 91 ILE A N 1
ATOM 705 C CA . ILE A 1 91 ? -3.556 5.306 9.799 1.00 97.00 91 ILE A CA 1
ATOM 706 C C . ILE A 1 91 ? -2.855 4.967 11.114 1.00 97.00 91 ILE A C 1
ATOM 708 O O . ILE A 1 91 ? -3.488 5.019 12.167 1.00 97.00 91 ILE A O 1
ATOM 712 N N . VAL A 1 92 ? -1.563 4.642 11.061 1.00 97.06 92 VAL A N 1
ATOM 713 C CA . VAL A 1 92 ? -0.774 4.262 12.238 1.00 97.06 92 VAL A CA 1
ATOM 714 C C . VAL A 1 92 ? -0.729 5.397 13.257 1.00 97.06 92 VAL A C 1
ATOM 716 O O . VAL A 1 92 ? -1.072 5.175 14.417 1.00 97.06 92 VAL A O 1
ATOM 719 N N . THR A 1 93 ? -0.391 6.614 12.834 1.00 96.69 93 THR A N 1
ATOM 720 C CA . THR A 1 93 ? -0.363 7.794 13.703 1.00 96.69 93 THR A CA 1
ATOM 721 C C . THR A 1 93 ? -1.732 8.048 14.323 1.00 96.69 93 THR A C 1
ATOM 723 O O . THR A 1 93 ? -1.822 8.204 15.535 1.00 96.69 93 THR A O 1
ATOM 726 N N . SER A 1 94 ? -2.822 7.986 13.550 1.00 96.62 94 SER A N 1
ATOM 727 C CA . SER A 1 94 ? -4.169 8.141 14.113 1.00 96.62 94 SER A CA 1
ATOM 728 C C . SER A 1 94 ? -4.535 7.039 15.115 1.00 96.62 94 SER A C 1
ATOM 730 O O . SER A 1 94 ? -5.288 7.287 16.052 1.00 96.62 94 SER A O 1
ATOM 732 N N . VAL A 1 95 ? -4.021 5.817 14.959 1.00 96.12 95 VAL A N 1
ATOM 733 C CA . VAL A 1 95 ? -4.196 4.739 15.947 1.00 96.12 95 VAL A CA 1
ATOM 734 C C . VAL A 1 95 ? -3.375 5.004 17.217 1.00 96.12 95 VAL A C 1
ATOM 736 O O . VAL A 1 95 ? -3.876 4.781 18.322 1.00 96.12 95 VAL A O 1
ATOM 739 N N . GLN A 1 96 ? -2.153 5.520 17.083 1.00 95.81 96 GLN A N 1
ATOM 740 C CA . GLN A 1 96 ? -1.292 5.900 18.210 1.00 95.81 96 GLN A CA 1
ATOM 741 C C . GLN A 1 96 ? -1.860 7.078 19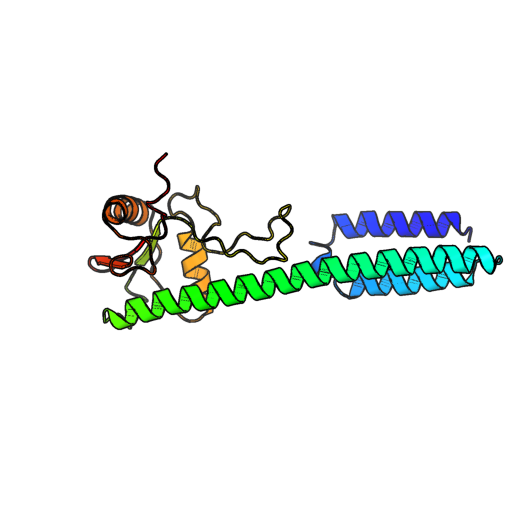.002 1.00 95.81 96 GLN A C 1
ATOM 743 O O . GLN A 1 96 ? -1.867 7.043 20.230 1.00 95.81 96 GLN A O 1
ATOM 748 N N . GLU A 1 97 ? -2.417 8.079 18.318 1.00 95.00 97 GLU A N 1
ATOM 749 C CA . GLU A 1 97 ? -3.133 9.209 18.927 1.00 95.00 97 GLU A CA 1
ATOM 750 C C . GLU A 1 97 ? -4.354 8.755 19.743 1.00 95.00 97 GLU A C 1
ATOM 752 O O . GLU A 1 97 ? -4.746 9.415 20.704 1.00 95.00 97 GLU A O 1
ATOM 757 N N . LEU A 1 98 ? -4.934 7.598 19.405 1.00 93.25 98 LEU A N 1
ATOM 758 C CA . LEU A 1 98 ? -5.995 6.949 20.179 1.00 93.25 98 LEU A CA 1
ATOM 759 C C . LEU A 1 98 ? -5.464 6.065 21.328 1.00 93.25 98 LEU A C 1
ATOM 761 O O . LEU A 1 98 ? -6.244 5.367 21.977 1.00 93.25 98 LEU A O 1
ATOM 765 N N . GLY A 1 99 ? -4.156 6.094 21.596 1.00 93.56 99 GLY A N 1
ATOM 766 C CA . GLY A 1 99 ? -3.505 5.441 22.733 1.00 93.56 99 GLY A CA 1
ATOM 767 C C . GLY A 1 99 ? -2.977 4.027 22.472 1.00 93.56 99 GLY A C 1
ATOM 768 O O . GLY A 1 99 ? -2.535 3.366 23.413 1.00 93.56 99 GLY A O 1
ATOM 769 N N . ILE A 1 100 ? -3.003 3.533 21.230 1.00 94.06 100 ILE A N 1
ATOM 770 C CA . ILE A 1 100 ? -2.502 2.193 20.889 1.00 94.06 100 ILE A CA 1
ATOM 771 C C . ILE A 1 100 ? -1.091 2.294 20.305 1.00 94.06 100 ILE A C 1
ATOM 773 O O . ILE A 1 100 ? -0.915 2.670 19.152 1.00 94.06 100 ILE A O 1
ATOM 777 N N . ASN A 1 101 ? -0.094 1.880 21.091 1.00 91.38 101 ASN A N 1
ATOM 778 C CA . ASN A 1 101 ? 1.314 1.834 20.667 1.00 91.38 101 ASN A CA 1
ATOM 779 C C . ASN A 1 101 ? 1.853 0.408 20.466 1.00 91.38 101 ASN A C 1
ATOM 781 O O . ASN A 1 101 ? 2.897 0.228 19.847 1.00 91.38 101 ASN A O 1
ATOM 785 N N . ASN A 1 102 ? 1.152 -0.607 20.985 1.00 91.62 102 ASN A N 1
ATOM 786 C CA . ASN A 1 102 ? 1.477 -2.018 20.774 1.00 91.62 102 ASN A CA 1
ATOM 787 C C . ASN A 1 102 ? 0.419 -2.650 19.863 1.00 91.62 102 ASN A C 1
ATOM 789 O O . ASN A 1 102 ? -0.700 -2.929 20.301 1.00 91.62 102 ASN A O 1
ATOM 793 N N . PHE A 1 103 ? 0.778 -2.837 18.595 1.00 94.38 103 PHE A N 1
ATOM 794 C CA . PHE A 1 103 ? -0.137 -3.241 17.530 1.00 94.38 103 PHE A CA 1
ATOM 795 C C . PHE A 1 103 ? -0.380 -4.754 17.467 1.00 94.38 103 PHE A C 1
ATOM 797 O O . PHE A 1 103 ? -1.465 -5.168 17.063 1.00 94.38 103 PHE A O 1
ATOM 804 N N . ASP A 1 104 ? 0.561 -5.572 17.948 1.00 94.06 104 ASP A N 1
ATOM 805 C CA . ASP A 1 104 ? 0.562 -7.036 17.803 1.00 94.06 104 ASP A CA 1
ATOM 806 C C . ASP A 1 104 ? -0.688 -7.700 18.397 1.00 94.06 104 ASP A C 1
ATOM 808 O O . ASP A 1 104 ? -1.120 -8.770 17.969 1.00 94.06 104 ASP A O 1
ATOM 812 N N . GLN A 1 105 ? -1.297 -7.059 19.397 1.00 93.31 105 GLN A N 1
ATOM 813 C CA . GLN A 1 105 ? -2.504 -7.556 20.054 1.00 93.31 105 GLN A CA 1
ATOM 814 C C . GLN A 1 105 ? -3.804 -7.146 19.355 1.00 93.31 105 GLN A C 1
ATOM 816 O O . GLN A 1 105 ? -4.874 -7.625 19.740 1.00 93.31 105 GLN A O 1
ATOM 821 N N . TYR A 1 106 ? -3.737 -6.249 18.375 1.00 97.56 106 TYR A N 1
ATOM 822 C CA . TYR A 1 106 ? -4.888 -5.673 17.700 1.00 97.56 106 TYR A CA 1
ATOM 823 C C . TYR A 1 106 ? -5.004 -6.196 16.275 1.00 97.56 106 TYR A C 1
ATOM 825 O O . TYR A 1 106 ? -4.025 -6.374 15.558 1.00 97.56 106 TYR A O 1
ATOM 833 N N . ARG A 1 107 ? -6.246 -6.402 15.844 1.00 97.44 107 ARG A N 1
ATOM 834 C CA . ARG A 1 107 ? -6.583 -6.675 14.447 1.00 97.44 107 ARG A CA 1
ATOM 835 C C . ARG A 1 107 ? -6.958 -5.363 13.778 1.00 97.44 107 ARG A C 1
ATOM 837 O O . ARG A 1 107 ? -7.960 -4.759 14.167 1.00 97.44 107 ARG A O 1
ATOM 844 N N . LEU A 1 108 ? -6.169 -4.934 12.798 1.00 98.00 108 LEU A N 1
ATOM 845 C CA . LEU A 1 108 ? -6.496 -3.795 11.946 1.00 98.00 108 LEU A CA 1
ATOM 846 C C . LEU A 1 108 ? -7.395 -4.267 10.806 1.00 98.00 108 LEU A C 1
ATOM 848 O O . LEU A 1 108 ? -6.980 -5.087 9.996 1.00 98.00 108 LEU A O 1
ATOM 852 N N . VAL A 1 109 ? -8.623 -3.759 10.760 1.00 98.06 109 VAL A N 1
ATOM 853 C CA . VAL A 1 109 ? -9.633 -4.128 9.772 1.00 98.06 109 VAL A CA 1
ATOM 854 C C . VAL A 1 109 ? -9.970 -2.926 8.897 1.00 98.06 109 VAL A C 1
ATOM 856 O O . VAL A 1 109 ? -10.707 -2.024 9.294 1.00 98.06 109 VAL A O 1
ATOM 859 N N . ILE A 1 110 ? -9.442 -2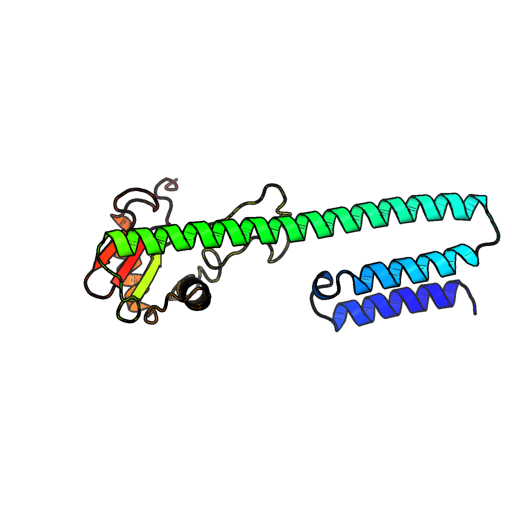.941 7.684 1.00 97.44 110 ILE A N 1
ATOM 860 C CA . ILE A 1 110 ? -9.750 -2.017 6.602 1.00 97.44 110 ILE A CA 1
ATOM 861 C C . ILE A 1 110 ? -11.071 -2.423 5.958 1.00 97.44 110 ILE A C 1
ATOM 863 O O . ILE A 1 110 ? -11.246 -3.580 5.573 1.00 97.44 110 ILE A O 1
ATOM 867 N N . VAL A 1 111 ? -11.998 -1.477 5.820 1.00 96.62 111 VAL A N 1
ATOM 868 C CA . VAL A 1 111 ? -13.289 -1.686 5.158 1.00 96.62 111 VAL A CA 1
ATOM 869 C C . VAL A 1 111 ? -13.436 -0.727 3.983 1.00 96.62 111 VAL A C 1
ATOM 871 O O . VAL A 1 111 ? -13.546 0.474 4.188 1.00 96.62 111 VAL A O 1
ATOM 874 N N . GLY A 1 112 ? -13.518 -1.260 2.764 1.00 93.75 112 GLY A N 1
ATOM 875 C CA . GLY A 1 112 ? -13.551 -0.475 1.525 1.00 93.75 112 GLY A CA 1
ATOM 876 C C . GLY A 1 112 ? -12.208 -0.516 0.802 1.00 93.75 112 GLY A C 1
ATOM 877 O O . GLY A 1 112 ? -11.381 -1.377 1.096 1.00 93.75 112 GLY A O 1
ATOM 878 N N . GLU A 1 113 ? -12.006 0.412 -0.128 1.00 91.94 113 GLU A N 1
ATOM 879 C CA . GLU A 1 113 ? -10.782 0.513 -0.922 1.00 91.94 113 GLU A CA 1
ATOM 880 C C . GLU A 1 113 ? -10.214 1.933 -0.898 1.00 91.94 113 GLU A C 1
ATOM 882 O O . GLU A 1 113 ? -10.942 2.913 -0.728 1.00 91.94 113 GLU A O 1
ATOM 887 N N . LYS A 1 114 ? -8.904 2.050 -1.115 1.00 89.75 114 LYS A N 1
ATOM 888 C CA . LYS A 1 114 ? -8.253 3.317 -1.447 1.00 89.75 114 LYS A CA 1
ATOM 889 C C . LYS A 1 114 ? -7.442 3.121 -2.715 1.00 89.75 114 LYS A C 1
ATOM 891 O O . LYS A 1 114 ? -6.527 2.305 -2.744 1.00 89.75 114 LYS A O 1
ATOM 896 N N . ARG A 1 115 ? -7.777 3.897 -3.743 1.00 86.69 115 ARG A N 1
ATOM 897 C CA . ARG A 1 115 ? -6.986 3.993 -4.969 1.00 86.69 115 ARG A CA 1
ATOM 898 C C . ARG A 1 115 ? -6.042 5.1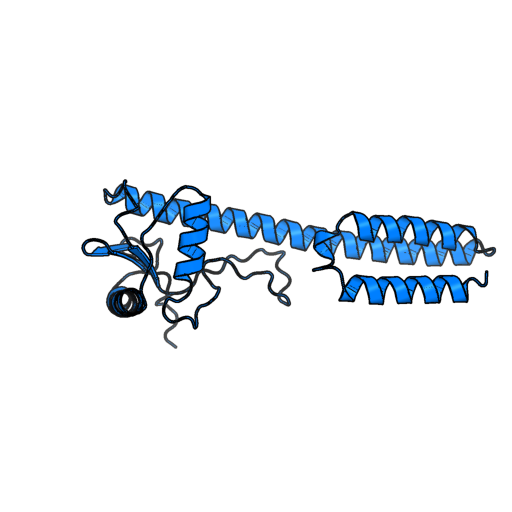82 -4.877 1.00 86.69 115 ARG A C 1
ATOM 900 O O . ARG A 1 115 ? -6.414 6.242 -4.360 1.00 86.69 115 ARG A O 1
ATOM 907 N N . PHE A 1 116 ? -4.827 4.979 -5.360 1.00 80.88 116 PHE A N 1
ATOM 908 C CA . PHE A 1 116 ? -3.787 5.991 -5.440 1.00 80.88 116 PHE A CA 1
ATOM 909 C C . PHE A 1 116 ? -3.547 6.238 -6.922 1.00 80.88 116 PHE A C 1
ATOM 911 O O . PHE A 1 116 ? -3.017 5.378 -7.613 1.00 80.88 116 PHE A O 1
ATOM 918 N N . ASN A 1 117 ? -4.024 7.374 -7.423 1.00 69.12 117 ASN A N 1
ATOM 919 C CA . ASN A 1 117 ? -3.871 7.714 -8.831 1.00 69.12 117 ASN A CA 1
ATOM 920 C C . ASN A 1 117 ? -2.562 8.487 -9.012 1.00 69.12 117 ASN A C 1
ATOM 922 O O . ASN A 1 117 ? -2.283 9.400 -8.232 1.00 69.12 117 ASN A O 1
ATOM 926 N N . SER A 1 118 ? -1.804 8.169 -10.058 1.00 64.50 118 SER A N 1
ATOM 927 C CA . SER A 1 118 ? -0.775 9.054 -10.601 1.00 64.50 118 SER A CA 1
ATOM 928 C C . SER A 1 118 ? -1.274 9.616 -11.938 1.00 64.50 118 SER A C 1
ATOM 930 O O . SER A 1 118 ? -1.920 8.889 -12.694 1.00 64.50 118 SER A O 1
ATOM 932 N N . PRO A 1 119 ? -0.983 10.886 -12.279 1.00 61.03 119 PRO A N 1
ATOM 933 C CA . PRO A 1 119 ? -1.261 11.415 -13.618 1.00 61.03 119 PRO A CA 1
ATOM 934 C C . PRO A 1 119 ? -0.511 10.658 -14.730 1.00 61.03 119 PRO A C 1
ATOM 936 O O . PRO A 1 119 ? -0.842 10.818 -15.897 1.00 61.03 119 PRO A O 1
ATOM 939 N N . LEU A 1 120 ? 0.479 9.834 -14.362 1.00 60.94 120 LEU A N 1
ATOM 940 C CA . LEU A 1 120 ? 1.263 8.973 -15.250 1.00 60.94 120 LEU A CA 1
ATOM 941 C C . LEU A 1 120 ? 0.745 7.521 -15.296 1.00 60.94 120 LEU A C 1
ATOM 943 O O . LEU A 1 120 ? 1.382 6.656 -15.891 1.00 60.94 120 LEU A O 1
ATOM 947 N N . THR A 1 121 ? -0.369 7.210 -14.621 1.00 58.94 121 THR A N 1
ATOM 948 C CA . THR A 1 121 ? -0.927 5.853 -14.615 1.00 58.94 121 THR A CA 1
ATOM 949 C C . THR A 1 121 ? -1.610 5.552 -15.950 1.00 58.94 121 THR A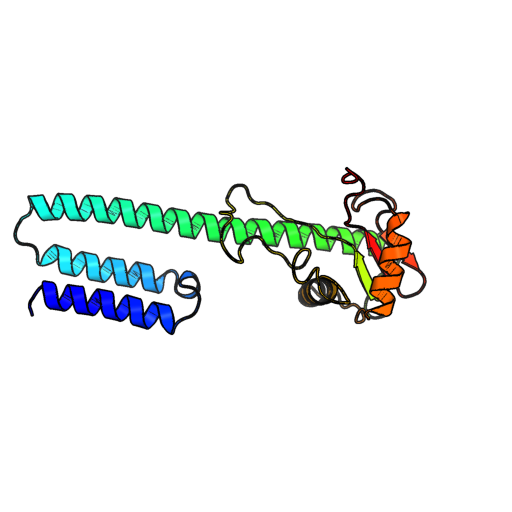 C 1
ATOM 951 O O . THR A 1 121 ? -2.748 5.954 -16.181 1.00 58.94 121 THR A O 1
ATOM 954 N N . GLU A 1 122 ? -0.932 4.794 -16.807 1.00 54.94 122 GLU A N 1
ATOM 955 C CA . GLU A 1 122 ? -1.531 4.136 -17.973 1.00 54.94 122 GLU A CA 1
ATOM 956 C C . GLU A 1 122 ? -2.480 3.022 -17.482 1.00 54.94 122 GLU A C 1
ATOM 958 O O . GLU A 1 122 ? -2.040 1.992 -16.963 1.00 54.94 122 GLU A O 1
ATOM 963 N N . MET A 1 123 ? -3.798 3.237 -17.584 1.00 46.56 123 MET A N 1
ATOM 964 C CA . MET A 1 123 ? -4.798 2.223 -17.224 1.00 46.56 123 MET A CA 1
ATOM 965 C C . MET A 1 123 ? -4.810 1.107 -18.276 1.00 46.56 123 MET A C 1
ATOM 967 O O . MET A 1 123 ? -5.302 1.302 -19.384 1.00 46.56 123 MET A O 1
ATOM 971 N N . GLY A 1 124 ? -4.301 -0.074 -17.920 1.00 48.56 124 GLY A N 1
ATOM 972 C CA . GLY A 1 124 ? -4.316 -1.236 -18.818 1.00 48.56 124 GLY A CA 1
ATOM 973 C C . GLY A 1 124 ? -3.661 -2.510 -18.279 1.00 48.56 124 GLY A C 1
ATOM 974 O O . GLY A 1 124 ? -4.011 -3.599 -18.718 1.00 48.56 124 GLY A O 1
ATOM 975 N N . GLU A 1 125 ? -2.772 -2.421 -17.290 1.00 45.56 125 GLU A N 1
ATOM 976 C CA . GLU A 1 125 ? -2.127 -3.598 -16.687 1.00 45.56 125 GLU A CA 1
ATOM 977 C C . GLU A 1 125 ? -2.424 -3.683 -15.179 1.00 45.56 125 GLU A C 1
ATOM 979 O O . GLU A 1 125 ? -3.031 -2.779 -14.613 1.00 45.56 125 GLU A O 1
ATOM 984 N N . MET A 1 126 ? -1.948 -4.734 -14.493 1.00 50.59 126 MET A N 1
ATOM 985 C CA . MET A 1 126 ? -1.900 -4.894 -13.015 1.00 50.59 126 MET A CA 1
ATOM 986 C C . MET A 1 126 ? -1.292 -3.696 -12.235 1.00 50.59 126 MET A C 1
ATOM 988 O O . MET A 1 126 ? -1.113 -3.746 -11.019 1.00 50.59 126 MET A O 1
ATOM 992 N N . ILE A 1 127 ? -0.959 -2.625 -12.941 1.00 54.78 127 ILE A N 1
ATOM 993 C CA . ILE A 1 127 ? -0.286 -1.403 -12.550 1.00 54.78 127 ILE A CA 1
ATOM 994 C C . ILE A 1 127 ? -1.358 -0.379 -12.218 1.00 54.78 127 ILE A C 1
ATOM 996 O O . ILE A 1 127 ? -2.143 0.025 -13.069 1.00 54.78 127 ILE A O 1
ATOM 1000 N N . GLY A 1 128 ? -1.394 0.021 -10.954 1.00 57.59 128 GLY A N 1
ATOM 1001 C CA . GLY A 1 128 ? -2.417 0.916 -10.412 1.00 57.59 128 GLY A CA 1
ATOM 1002 C C . GLY A 1 128 ? -3.237 0.274 -9.295 1.00 57.59 128 GLY A C 1
ATOM 1003 O O . GLY A 1 128 ? -3.924 0.983 -8.560 1.00 57.59 128 GLY A O 1
ATOM 1004 N N . ASN A 1 129 ? -3.122 -1.044 -9.101 1.00 73.56 129 ASN A N 1
ATOM 1005 C CA . ASN A 1 129 ? -3.582 -1.673 -7.870 1.00 73.56 129 ASN A CA 1
ATOM 1006 C C . ASN A 1 129 ? -2.507 -1.584 -6.781 1.00 73.56 129 ASN A C 1
ATOM 1008 O O . ASN A 1 129 ? -1.322 -1.795 -7.026 1.00 73.56 129 ASN A O 1
ATOM 1012 N N . THR A 1 130 ? -2.947 -1.271 -5.572 1.00 84.50 130 THR A N 1
ATOM 1013 C CA . THR A 1 130 ? -2.157 -1.157 -4.349 1.00 84.50 130 THR A CA 1
ATOM 1014 C C . THR A 1 130 ? -2.642 -2.179 -3.324 1.00 84.50 130 THR A C 1
ATOM 1016 O O . THR A 1 130 ? -3.591 -2.936 -3.556 1.00 84.50 130 THR A O 1
ATOM 1019 N N . HIS A 1 131 ? -2.027 -2.216 -2.145 1.00 92.12 131 HIS A N 1
ATOM 1020 C CA . HIS A 1 131 ? -2.431 -3.142 -1.093 1.00 92.12 131 HIS A CA 1
ATOM 1021 C C . HIS A 1 131 ? -3.843 -2.857 -0.577 1.00 92.12 131 HIS A C 1
ATOM 1023 O O . HIS A 1 131 ? -4.441 -3.754 0.005 1.00 92.12 131 HIS A O 1
ATOM 1029 N N . TYR A 1 132 ? -4.394 -1.660 -0.815 1.00 92.75 132 TYR A N 1
ATOM 1030 C CA . TYR A 1 132 ? -5.711 -1.239 -0.327 1.00 92.75 132 TYR A CA 1
ATOM 1031 C C . TYR A 1 132 ? -6.882 -1.520 -1.278 1.00 92.75 132 TYR A C 1
ATOM 1033 O O . TYR A 1 132 ? -8.022 -1.496 -0.814 1.00 92.75 132 TYR A O 1
ATOM 1041 N N . ASN A 1 133 ? -6.647 -1.777 -2.567 1.00 88.62 133 ASN A N 1
ATOM 1042 C CA . ASN A 1 133 ? -7.707 -2.047 -3.555 1.00 88.62 133 ASN A CA 1
ATOM 1043 C C . ASN A 1 133 ? -7.609 -3.438 -4.205 1.00 88.62 133 ASN A C 1
ATOM 1045 O O . ASN A 1 133 ? -8.431 -3.792 -5.046 1.00 88.62 133 ASN A O 1
ATOM 1049 N N . TRP A 1 134 ? -6.623 -4.239 -3.805 1.00 84.94 134 TRP A N 1
ATOM 1050 C CA . TRP A 1 134 ? -6.457 -5.609 -4.273 1.00 84.94 134 TRP A CA 1
ATOM 1051 C C . TRP A 1 134 ? -7.233 -6.595 -3.378 1.00 84.94 134 TRP A C 1
ATOM 1053 O O . TRP A 1 134 ? -7.373 -6.376 -2.178 1.00 84.94 134 TRP A O 1
ATOM 1063 N N . ASP A 1 135 ? -7.703 -7.711 -3.945 1.00 86.69 135 ASP A N 1
ATOM 1064 C CA . ASP A 1 135 ? -8.391 -8.814 -3.244 1.00 86.69 135 ASP A CA 1
ATOM 1065 C C . ASP A 1 135 ? -9.709 -8.361 -2.576 1.00 86.69 135 ASP A C 1
ATOM 1067 O O . ASP A 1 135 ? -10.096 -8.890 -1.534 1.00 86.69 135 ASP A O 1
ATOM 1071 N N . LEU A 1 136 ? -10.420 -7.382 -3.150 1.00 86.94 136 LEU A N 1
ATOM 1072 C CA . LEU A 1 136 ? -11.669 -6.868 -2.566 1.00 86.94 136 LEU A CA 1
ATOM 1073 C C . LEU A 1 136 ? -12.759 -7.943 -2.431 1.00 86.94 136 LEU A C 1
ATOM 1075 O O . LEU A 1 136 ? -13.517 -7.904 -1.463 1.00 86.94 136 LEU A O 1
ATOM 1079 N N . ASP A 1 137 ? -12.770 -8.936 -3.323 1.00 88.12 137 ASP A N 1
ATOM 1080 C CA . ASP A 1 137 ? -13.713 -10.064 -3.296 1.00 88.12 137 ASP A CA 1
ATOM 1081 C C . ASP A 1 137 ? -13.335 -11.166 -2.284 1.00 88.12 137 ASP A C 1
ATOM 1083 O O . ASP A 1 137 ? -14.071 -12.135 -2.089 1.00 88.12 137 ASP A O 1
ATOM 1087 N N . SER A 1 138 ? -12.188 -11.041 -1.607 1.00 91.81 138 SER A N 1
ATOM 1088 C CA . SER A 1 138 ? -11.765 -11.981 -0.566 1.00 91.81 138 SER A CA 1
ATOM 1089 C C . SER A 1 138 ? -12.702 -11.934 0.655 1.00 91.81 138 SER A C 1
ATOM 1091 O O . SER A 1 138 ? -13.174 -10.859 1.033 1.00 91.81 138 SER A O 1
ATOM 1093 N N . PRO A 1 139 ? -12.889 -13.047 1.395 1.00 93.19 139 PRO A N 1
ATOM 1094 C CA . PRO A 1 139 ? -13.631 -13.064 2.663 1.00 93.19 139 PRO A CA 1
ATOM 1095 C C . PRO A 1 139 ? -13.103 -12.105 3.744 1.00 93.19 139 PRO A C 1
ATOM 1097 O O . PRO A 1 139 ? -13.788 -11.856 4.737 1.00 93.19 139 PRO A O 1
ATOM 1100 N N . THR A 1 140 ? -11.885 -11.587 3.576 1.00 94.81 140 THR A N 1
ATOM 1101 C CA . THR A 1 140 ? -11.277 -10.559 4.432 1.00 94.81 140 THR A CA 1
ATOM 1102 C C . THR A 1 140 ? -10.987 -9.259 3.677 1.00 94.81 140 THR A C 1
ATOM 1104 O O . THR A 1 140 ? -10.282 -8.408 4.207 1.00 94.81 140 THR A O 1
ATOM 1107 N N . GLY A 1 141 ? -11.452 -9.100 2.437 1.00 93.00 141 GLY A N 1
ATOM 1108 C CA . GLY A 1 141 ? -11.039 -8.022 1.539 1.00 93.00 141 GLY A CA 1
ATOM 1109 C C . GLY A 1 141 ? -9.513 -7.908 1.413 1.00 93.00 141 GLY A C 1
ATOM 1110 O O . GLY A 1 141 ? -8.775 -8.888 1.573 1.00 93.00 141 GLY A O 1
ATOM 1111 N N . SER A 1 142 ? -9.039 -6.674 1.250 1.00 94.25 142 SER A N 1
ATOM 1112 C CA . SER A 1 142 ? -7.621 -6.322 1.114 1.00 94.25 142 SER A CA 1
ATOM 1113 C C . SER A 1 142 ? -6.782 -6.482 2.393 1.00 94.25 142 SER A C 1
ATOM 1115 O O . SER A 1 142 ? -5.561 -6.328 2.360 1.00 94.25 142 SER A O 1
ATOM 1117 N N . ASN A 1 143 ? -7.397 -6.844 3.529 1.00 96.56 143 ASN A N 1
ATOM 1118 C CA . ASN A 1 143 ? -6.761 -6.805 4.850 1.00 96.56 143 ASN A CA 1
ATOM 1119 C C . ASN A 1 143 ? -5.438 -7.563 4.930 1.00 96.56 143 ASN A C 1
ATOM 1121 O O . ASN A 1 143 ? -4.479 -7.023 5.461 1.00 96.56 143 ASN A O 1
ATOM 1125 N N . ARG A 1 144 ? -5.350 -8.769 4.354 1.00 94.94 144 ARG A N 1
ATOM 1126 C CA . ARG A 1 144 ? -4.100 -9.547 4.351 1.00 94.94 144 ARG A CA 1
ATOM 1127 C C . ARG A 1 144 ? -2.952 -8.783 3.686 1.00 94.94 144 ARG A C 1
ATOM 1129 O O . ARG A 1 144 ? -1.827 -8.828 4.170 1.00 94.94 144 ARG A O 1
ATOM 1136 N N . ARG A 1 145 ? -3.223 -8.090 2.578 1.00 94.12 145 ARG A N 1
ATOM 1137 C CA . ARG A 1 145 ? -2.209 -7.311 1.856 1.00 94.12 145 ARG A CA 1
ATOM 1138 C C . ARG A 1 145 ? -1.819 -6.070 2.635 1.00 94.12 145 ARG A C 1
ATOM 1140 O O . ARG A 1 145 ? -0.629 -5.834 2.800 1.00 94.12 145 ARG A O 1
ATOM 1147 N N . VAL A 1 146 ? -2.799 -5.344 3.172 1.00 96.19 146 VAL A N 1
ATOM 1148 C CA . VAL A 1 146 ? -2.540 -4.152 3.990 1.00 96.19 146 VAL A CA 1
ATOM 1149 C C . VAL A 1 146 ? -1.729 -4.498 5.239 1.00 96.19 146 VAL A C 1
ATOM 1151 O O . VAL A 1 146 ? -0.736 -3.836 5.524 1.00 96.19 146 VAL A O 1
ATOM 1154 N N . THR A 1 147 ? -2.088 -5.555 5.972 1.00 95.25 147 THR A N 1
ATOM 1155 C CA . THR A 1 147 ? -1.348 -5.945 7.182 1.00 95.25 147 THR A CA 1
ATOM 1156 C C . THR A 1 147 ? 0.054 -6.453 6.862 1.00 95.25 147 THR A C 1
ATOM 1158 O O . THR A 1 147 ? 0.976 -6.188 7.626 1.00 95.25 147 THR A O 1
ATOM 1161 N N . ASN A 1 148 ? 0.250 -7.140 5.731 1.00 94.94 148 ASN A N 1
ATOM 1162 C CA . ASN A 1 148 ? 1.586 -7.552 5.292 1.00 94.94 148 ASN A CA 1
ATOM 1163 C C . ASN A 1 148 ? 2.446 -6.346 4.888 1.00 94.94 148 ASN A C 1
ATOM 1165 O O . ASN A 1 148 ? 3.624 -6.297 5.235 1.00 94.94 148 ASN A O 1
ATOM 1169 N N . PHE A 1 149 ? 1.853 -5.365 4.205 1.00 95.31 149 PHE A N 1
ATOM 1170 C CA . PHE A 1 149 ? 2.520 -4.117 3.848 1.00 95.31 149 PHE A CA 1
ATOM 1171 C C . PHE A 1 149 ? 2.971 -3.349 5.096 1.00 95.31 149 PHE A C 1
ATOM 1173 O O . PHE A 1 149 ? 4.157 -3.068 5.253 1.00 95.31 149 PHE A O 1
ATOM 1180 N N . LEU A 1 150 ? 2.061 -3.126 6.044 1.00 95.94 150 LEU A N 1
ATOM 1181 C CA . LEU A 1 150 ? 2.370 -2.506 7.335 1.00 95.94 150 LEU A CA 1
ATOM 1182 C C . LEU A 1 150 ? 3.424 -3.297 8.123 1.00 95.94 150 LEU A C 1
ATOM 1184 O O . LEU A 1 150 ? 4.337 -2.708 8.699 1.00 95.94 150 LEU A O 1
ATOM 1188 N N . SER A 1 151 ? 3.370 -4.632 8.087 1.00 96.00 151 SER A N 1
ATOM 1189 C CA . SER A 1 151 ? 4.387 -5.470 8.727 1.00 96.00 151 SER A CA 1
ATOM 1190 C C . SER A 1 151 ? 5.769 -5.286 8.102 1.00 96.00 151 SER A C 1
ATOM 1192 O O . SER A 1 151 ? 6.758 -5.378 8.828 1.00 96.00 151 SER A O 1
ATOM 1194 N N . SER A 1 152 ? 5.863 -5.027 6.792 1.00 94.25 152 SER A N 1
ATOM 1195 C CA . SER A 1 152 ? 7.142 -4.728 6.130 1.00 94.25 152 SER A CA 1
ATOM 1196 C C . SER A 1 152 ? 7.731 -3.378 6.559 1.00 94.25 152 SER A C 1
ATOM 1198 O O . SER A 1 152 ? 8.941 -3.190 6.497 1.00 94.25 152 SER A O 1
ATOM 1200 N N . GLN A 1 153 ? 6.887 -2.479 7.074 1.00 91.75 153 GLN A N 1
ATOM 1201 C CA . GLN A 1 153 ? 7.264 -1.188 7.658 1.00 91.75 153 GLN A CA 1
ATOM 1202 C C . GLN A 1 153 ? 7.516 -1.261 9.176 1.00 91.75 153 GLN A C 1
ATOM 1204 O O . GLN A 1 153 ? 7.826 -0.252 9.800 1.00 91.75 153 GLN A O 1
ATOM 1209 N N . GLY A 1 154 ? 7.390 -2.445 9.787 1.00 93.69 154 GLY A N 1
ATOM 1210 C CA . GLY A 1 154 ? 7.604 -2.657 11.223 1.00 93.69 154 GLY A CA 1
ATOM 1211 C C . GLY A 1 154 ? 6.336 -2.638 12.084 1.00 93.69 154 GLY A C 1
ATOM 1212 O O . GLY A 1 154 ? 6.426 -2.889 13.285 1.00 93.69 154 GLY A O 1
ATOM 1213 N N . TYR A 1 155 ? 5.153 -2.420 11.502 1.00 95.12 155 TYR A N 1
ATOM 1214 C CA . TYR A 1 155 ? 3.875 -2.416 12.220 1.00 95.12 155 TYR A CA 1
ATOM 1215 C C . TYR A 1 155 ? 3.168 -3.764 12.097 1.00 95.12 155 TYR A C 1
ATOM 1217 O O . TYR A 1 155 ? 2.526 -4.071 11.090 1.00 95.12 155 TYR A O 1
ATOM 1225 N N . LYS A 1 156 ? 3.277 -4.592 13.135 1.00 95.88 156 LYS A N 1
ATOM 1226 C CA . LYS A 1 156 ? 2.678 -5.928 13.149 1.00 95.88 156 LYS A CA 1
ATOM 1227 C C . LYS A 1 156 ? 1.285 -5.886 13.768 1.00 95.88 156 LYS A C 1
ATOM 1229 O O . LYS A 1 156 ? 1.091 -5.377 14.861 1.00 95.88 156 LYS A O 1
ATOM 1234 N N . PHE A 1 157 ? 0.310 -6.453 13.068 1.00 96.75 157 PHE A N 1
ATOM 1235 C CA . PHE A 1 157 ? -1.063 -6.605 13.549 1.00 96.75 157 PHE A CA 1
ATOM 1236 C C . PHE A 1 157 ? -1.439 -8.083 13.574 1.00 96.75 157 PHE A C 1
ATOM 1238 O O . PHE A 1 157 ? -0.926 -8.884 12.791 1.00 96.75 157 PHE A O 1
ATOM 1245 N N . ALA A 1 158 ? -2.379 -8.443 14.441 1.00 96.25 158 ALA A N 1
ATOM 1246 C CA . ALA A 1 158 ? -2.955 -9.777 14.443 1.00 96.25 158 ALA A CA 1
ATOM 1247 C C . ALA A 1 158 ? -3.800 -10.019 13.180 1.00 96.25 158 ALA A C 1
ATOM 1249 O O . ALA A 1 158 ? -4.462 -9.116 12.659 1.00 96.25 158 ALA A O 1
ATOM 1250 N N . THR A 1 159 ? -3.820 -11.271 12.723 1.00 95.19 159 THR A N 1
ATOM 1251 C CA . THR A 1 159 ? -4.554 -11.698 11.527 1.00 95.19 159 THR A CA 1
ATOM 1252 C C . THR A 1 159 ? -6.050 -11.393 11.626 1.00 95.19 159 THR A C 1
ATOM 1254 O O . THR A 1 159 ? -6.705 -11.688 12.629 1.00 95.19 159 THR A O 1
ATOM 1257 N N . VAL A 1 160 ? -6.609 -10.844 10.547 1.00 96.62 160 VAL A N 1
ATOM 1258 C CA . VAL A 1 160 ? -8.048 -10.595 10.398 1.00 96.62 160 VAL A CA 1
ATOM 1259 C C . VAL A 1 160 ? -8.745 -11.869 9.935 1.00 96.62 160 VAL A C 1
ATOM 1261 O O . VAL A 1 160 ? -8.376 -12.450 8.917 1.00 96.62 160 VAL A O 1
ATOM 1264 N N . SER A 1 161 ? -9.786 -12.290 10.651 1.00 96.62 161 SER A N 1
ATOM 1265 C CA . SER A 1 161 ? -10.641 -13.398 10.219 1.00 96.62 161 SER A CA 1
ATOM 1266 C C . SER A 1 161 ? -11.854 -12.908 9.406 1.00 96.62 161 SER A C 1
ATOM 1268 O O . SER A 1 161 ? -12.265 -11.749 9.531 1.00 96.62 161 SER A O 1
ATOM 1270 N N . PRO A 1 162 ? -12.518 -13.778 8.621 1.00 97.00 162 PRO A N 1
ATOM 1271 C CA . PRO A 1 162 ? -13.745 -13.406 7.909 1.00 97.00 162 PRO A CA 1
ATOM 1272 C C . PRO A 1 162 ? -14.899 -12.967 8.826 1.00 97.00 162 PRO A C 1
ATOM 1274 O O . PRO A 1 162 ? -15.809 -12.250 8.404 1.00 97.00 162 PRO A O 1
ATOM 1277 N N . THR A 1 163 ? -14.927 -13.411 10.086 1.00 96.75 163 THR A N 1
ATOM 1278 C CA . THR A 1 163 ? -15.918 -12.949 11.072 1.00 96.75 163 THR A CA 1
ATOM 1279 C C . THR A 1 163 ? -15.608 -11.531 11.546 1.00 96.75 163 THR A C 1
ATOM 1281 O O . THR A 1 163 ? -16.533 -10.724 11.659 1.00 96.75 163 THR A O 1
ATOM 1284 N N . ASP A 1 164 ? -14.330 -11.193 11.741 1.00 96.25 164 ASP A N 1
ATOM 1285 C CA . ASP A 1 164 ? -13.893 -9.831 12.066 1.00 96.25 164 ASP A CA 1
ATOM 1286 C C . ASP A 1 164 ? -14.233 -8.857 10.946 1.00 96.25 164 ASP A C 1
ATOM 1288 O O . ASP A 1 164 ? -14.815 -7.805 11.205 1.00 96.25 164 ASP A O 1
ATOM 1292 N N . TYR A 1 165 ? -13.945 -9.238 9.700 1.00 96.81 165 TYR A N 1
ATOM 1293 C CA . TYR A 1 165 ? -14.237 -8.407 8.539 1.00 96.81 165 TYR A CA 1
ATOM 1294 C C . TYR A 1 165 ? -15.739 -8.137 8.393 1.00 96.81 165 TYR A C 1
ATOM 1296 O O . TYR A 1 165 ? -16.153 -6.981 8.316 1.00 96.81 165 TYR A O 1
ATOM 1304 N N . ARG A 1 166 ? -16.586 -9.172 8.485 1.00 96.50 166 ARG A N 1
ATOM 1305 C CA . ARG A 1 166 ? -18.052 -9.006 8.469 1.00 96.50 166 ARG A CA 1
ATOM 1306 C C . ARG A 1 166 ? -18.560 -8.131 9.615 1.00 96.50 166 ARG A C 1
ATOM 1308 O O . ARG A 1 166 ? -19.485 -7.341 9.426 1.00 96.50 166 ARG A O 1
ATOM 1315 N N . LYS A 1 167 ? -17.974 -8.250 10.810 1.00 96.62 167 LYS A N 1
ATOM 1316 C CA . LYS A 1 167 ? -18.315 -7.389 11.950 1.00 96.62 167 LYS A CA 1
ATOM 1317 C C . LYS A 1 167 ? -17.940 -5.935 11.652 1.00 96.62 167 LYS A C 1
ATOM 1319 O O . LYS A 1 167 ? -18.785 -5.054 11.812 1.00 96.62 167 LYS A O 1
ATOM 1324 N N . ALA A 1 168 ? -16.722 -5.695 11.174 1.00 96.69 168 ALA A N 1
ATOM 1325 C CA . ALA A 1 168 ? -16.228 -4.374 10.804 1.00 96.69 168 ALA A CA 1
ATOM 1326 C C . ALA A 1 168 ? -17.071 -3.731 9.696 1.00 96.69 168 ALA A C 1
ATOM 1328 O O . ALA A 1 168 ? -17.415 -2.561 9.818 1.00 96.69 168 ALA A O 1
ATOM 1329 N N . GLN A 1 169 ? -17.500 -4.495 8.686 1.00 95.81 169 GLN A N 1
ATOM 1330 C CA . GLN A 1 169 ? -18.405 -4.019 7.635 1.00 95.81 169 GLN A CA 1
ATOM 1331 C C . GLN A 1 169 ? -19.734 -3.489 8.187 1.00 95.81 169 GLN A C 1
ATOM 1333 O O . GLN A 1 169 ? -20.224 -2.468 7.718 1.00 95.81 169 GLN A O 1
ATOM 1338 N N . ARG A 1 170 ? -20.323 -4.142 9.198 1.00 95.69 170 ARG A N 1
ATOM 1339 C CA . ARG A 1 170 ? -21.560 -3.649 9.836 1.00 95.69 170 ARG A CA 1
ATOM 1340 C C . ARG A 1 170 ? -21.316 -2.386 10.657 1.00 95.69 170 ARG A C 1
ATOM 1342 O O . ARG A 1 170 ? -22.162 -1.499 10.690 1.00 95.69 170 ARG A O 1
ATOM 1349 N N . ILE A 1 171 ? -20.172 -2.313 11.335 1.00 94.25 171 ILE A N 1
ATOM 1350 C CA . ILE A 1 171 ? -19.780 -1.148 12.139 1.00 94.25 171 ILE A CA 1
ATOM 1351 C C . ILE A 1 171 ? -19.503 0.059 11.235 1.00 94.25 171 ILE A C 1
ATOM 1353 O O . ILE A 1 171 ? -19.908 1.173 11.572 1.00 94.25 171 ILE A O 1
ATOM 1357 N N . SER A 1 172 ? -18.855 -0.164 10.089 1.00 95.38 172 SER A N 1
ATOM 1358 C CA . SER A 1 172 ? -18.412 0.893 9.181 1.00 95.38 172 SER A CA 1
ATOM 1359 C C . SER A 1 172 ? -19.567 1.670 8.554 1.00 95.38 172 SER A C 1
ATOM 1361 O O . SER A 1 172 ? -19.381 2.829 8.214 1.00 95.38 172 SER A O 1
ATOM 1363 N N . LEU A 1 173 ? -20.770 1.086 8.464 1.00 93.69 173 LEU A N 1
ATOM 1364 C CA . LEU A 1 173 ? -21.974 1.767 7.962 1.00 93.69 173 LEU A CA 1
ATOM 1365 C C . LEU A 1 173 ? -22.318 3.048 8.739 1.00 93.69 173 LEU A C 1
ATOM 1367 O O . LEU A 1 173 ? -23.006 3.916 8.218 1.00 93.69 173 LEU A O 1
ATOM 1371 N N . LYS A 1 174 ? -21.864 3.157 9.994 1.00 92.69 174 LYS A N 1
ATOM 1372 C CA . LYS A 1 174 ? -22.084 4.326 10.861 1.00 92.69 174 LYS A CA 1
ATOM 1373 C C . LYS A 1 174 ? -20.812 5.155 11.074 1.00 92.69 174 LYS A C 1
ATOM 1375 O O . LYS A 1 174 ? -20.789 6.017 11.950 1.00 92.69 174 LYS A O 1
ATOM 1380 N N . MET A 1 175 ? -19.735 4.849 10.355 1.00 94.31 175 MET A N 1
ATOM 1381 C CA . MET A 1 175 ? -18.454 5.547 10.453 1.00 94.31 175 MET A CA 1
ATOM 1382 C C . MET A 1 175 ? -18.317 6.540 9.306 1.00 94.31 175 MET A C 1
ATOM 1384 O O . MET A 1 175 ? -18.800 6.292 8.205 1.00 94.31 175 MET A O 1
ATOM 1388 N N . LYS A 1 176 ? -17.607 7.644 9.545 1.00 94.94 176 LYS A N 1
ATOM 1389 C CA . LYS A 1 176 ? -17.192 8.523 8.444 1.00 94.94 176 LYS A CA 1
ATOM 1390 C C . LYS A 1 176 ? -16.103 7.840 7.617 1.00 94.94 176 LYS A C 1
ATOM 1392 O O . LYS A 1 176 ? -15.497 6.872 8.073 1.00 94.94 176 LYS A O 1
ATOM 1397 N N . THR A 1 177 ? -15.839 8.333 6.417 1.00 94.94 177 THR A N 1
ATOM 1398 C CA . THR A 1 177 ? -14.702 7.876 5.610 1.00 94.94 177 THR A CA 1
ATOM 1399 C C . THR A 1 177 ? -13.407 8.471 6.164 1.00 94.94 177 THR A C 1
ATOM 1401 O O . THR A 1 177 ? -13.290 9.688 6.313 1.00 94.94 177 THR A O 1
ATOM 1404 N N . PHE A 1 178 ? -12.416 7.642 6.481 1.00 95.56 178 PHE A N 1
ATOM 1405 C CA . PHE A 1 178 ? -11.066 8.092 6.823 1.00 95.56 178 PHE A CA 1
ATOM 1406 C C . PHE A 1 178 ? -10.460 8.869 5.632 1.00 95.56 178 PHE A C 1
ATOM 1408 O O . PHE A 1 178 ? -10.616 8.428 4.490 1.00 95.56 178 PHE A O 1
ATOM 1415 N N . PRO A 1 179 ? -9.782 10.017 5.843 1.00 93.50 179 PRO A N 1
ATOM 1416 C CA . PRO A 1 179 ? -9.205 10.522 7.096 1.00 93.50 179 PRO A CA 1
ATOM 1417 C C . PRO A 1 179 ? -10.111 11.415 7.958 1.00 93.50 179 PRO A C 1
ATOM 1419 O O . PRO A 1 179 ? -9.627 12.044 8.896 1.00 93.50 179 PRO A O 1
ATOM 1422 N N . ALA A 1 180 ? -11.417 11.501 7.689 1.00 93.31 180 ALA A N 1
ATOM 1423 C CA . ALA A 1 180 ? -12.298 12.309 8.528 1.00 93.31 180 ALA A CA 1
ATOM 1424 C C . ALA A 1 180 ? -12.368 11.771 9.971 1.00 93.31 180 ALA A C 1
ATOM 1426 O O . ALA A 1 180 ? -12.331 10.560 10.215 1.00 93.31 180 ALA A O 1
ATOM 1427 N N . LYS A 1 181 ? -12.539 12.677 10.946 1.00 89.94 181 LY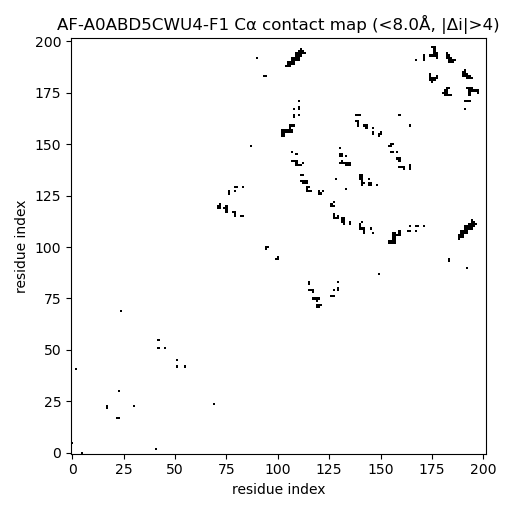S A N 1
ATOM 1428 C CA . LYS A 1 181 ? -12.726 12.316 12.362 1.00 89.94 181 LYS A CA 1
ATOM 1429 C C . LYS A 1 181 ? -13.900 11.342 12.515 1.00 89.94 181 LYS A C 1
ATOM 1431 O O . LYS A 1 181 ? -15.009 11.632 12.072 1.00 89.94 181 LYS A O 1
ATOM 1436 N N . GLY A 1 182 ? -13.660 10.204 13.167 1.00 92.56 182 GLY A N 1
ATOM 1437 C CA . GLY A 1 182 ? -14.630 9.104 13.267 1.00 92.56 182 GLY A CA 1
ATOM 1438 C C . GLY A 1 182 ? -14.544 8.070 12.135 1.00 92.56 182 GLY A C 1
ATOM 1439 O O . GLY A 1 182 ? -15.389 7.178 12.077 1.00 92.56 182 GLY A O 1
ATOM 1440 N N . GLY A 1 183 ? -13.541 8.170 11.255 1.00 94.50 183 GLY A N 1
ATOM 1441 C CA . GLY A 1 183 ? -13.201 7.138 10.269 1.00 94.50 183 GLY A CA 1
ATOM 1442 C C . GLY A 1 183 ? -12.369 5.979 10.819 1.00 94.50 183 GLY A C 1
ATOM 1443 O O . GLY A 1 183 ? -12.237 4.956 10.151 1.00 94.50 183 GLY A O 1
ATOM 1444 N N . ILE A 1 184 ? -11.874 6.103 12.053 1.00 97.38 184 ILE A N 1
ATOM 1445 C CA . ILE A 1 184 ? -11.260 5.015 12.820 1.00 97.38 184 ILE A CA 1
ATOM 1446 C C . ILE A 1 184 ? -12.092 4.765 14.075 1.00 97.38 184 ILE A C 1
ATOM 1448 O O . ILE A 1 184 ? -12.534 5.708 14.736 1.00 97.38 184 ILE A O 1
ATOM 1452 N N . LYS A 1 185 ? -12.311 3.490 14.405 1.00 95.88 185 LYS A N 1
ATOM 1453 C CA . LYS A 1 185 ? -13.009 3.076 15.624 1.00 95.88 185 LYS A CA 1
ATOM 1454 C C . LYS A 1 185 ? -12.323 1.884 16.279 1.00 95.88 185 LYS A C 1
ATOM 1456 O O . LYS A 1 185 ? -12.049 0.888 15.617 1.00 95.88 185 LYS A O 1
ATOM 1461 N N . ILE A 1 186 ? -12.118 1.967 17.591 1.00 95.19 186 ILE A N 1
ATOM 1462 C CA . ILE A 1 186 ? -11.541 0.890 18.403 1.00 95.19 186 ILE A CA 1
ATOM 1463 C C . ILE A 1 186 ? -12.664 0.158 19.142 1.00 95.19 186 ILE A C 1
ATOM 1465 O O . ILE A 1 186 ? -13.540 0.782 19.743 1.00 95.19 186 ILE A O 1
ATOM 1469 N N . LEU A 1 187 ? -12.658 -1.173 19.081 1.00 93.19 187 LEU A N 1
ATOM 1470 C CA . LEU A 1 187 ? -13.642 -2.054 19.711 1.00 93.19 187 LEU A CA 1
ATOM 1471 C C . LEU A 1 187 ? -12.935 -3.268 20.323 1.00 93.19 187 LEU A C 1
ATOM 1473 O O . LEU A 1 187 ? -12.771 -4.307 19.677 1.00 93.19 187 LEU A O 1
ATOM 1477 N N . GLY A 1 188 ? -12.506 -3.137 21.579 1.00 92.44 188 GLY A N 1
ATOM 1478 C CA . GLY A 1 188 ? -11.619 -4.119 22.203 1.00 92.44 188 GLY A CA 1
ATOM 1479 C C . GLY A 1 188 ? -10.323 -4.246 21.396 1.00 92.44 188 GLY A C 1
ATOM 1480 O O . GLY A 1 188 ? -9.719 -3.241 21.044 1.00 92.44 188 GLY A O 1
ATOM 1481 N N . LYS A 1 189 ? -9.936 -5.474 21.029 1.00 95.56 189 LYS A N 1
ATOM 1482 C CA . LYS A 1 189 ? -8.735 -5.780 20.220 1.00 95.56 189 LYS A CA 1
ATOM 1483 C C . LYS A 1 189 ? -8.936 -5.646 18.699 1.00 95.56 189 LYS A C 1
ATOM 1485 O O . LYS A 1 189 ? -8.310 -6.360 17.916 1.00 95.56 189 LYS A O 1
ATOM 1490 N N . MET A 1 190 ? -9.866 -4.801 18.262 1.00 97.44 190 MET A N 1
ATOM 1491 C CA . MET A 1 190 ? -10.178 -4.578 16.848 1.00 97.44 190 MET A CA 1
ATOM 1492 C C . MET A 1 190 ? -10.155 -3.087 16.546 1.00 97.44 190 MET A C 1
ATOM 1494 O O . MET A 1 190 ? -10.851 -2.312 17.201 1.00 97.44 190 MET A O 1
ATOM 1498 N N . ILE A 1 191 ? -9.383 -2.709 15.537 1.00 98.06 191 ILE A N 1
ATOM 1499 C CA . ILE A 1 191 ? -9.297 -1.353 15.008 1.00 98.06 191 ILE A CA 1
ATOM 1500 C C . ILE A 1 191 ? -9.969 -1.390 13.643 1.00 98.06 191 ILE A C 1
ATOM 1502 O O . ILE A 1 191 ? -9.502 -2.085 12.750 1.00 98.06 191 ILE A O 1
ATOM 1506 N N . VAL A 1 192 ? -11.074 -0.676 13.473 1.00 97.94 192 VAL A N 1
ATOM 1507 C CA . VAL A 1 192 ? -11.765 -0.571 12.185 1.00 97.94 192 VAL A CA 1
ATOM 1508 C C . VAL A 1 192 ? -11.364 0.740 11.527 1.00 97.94 192 VAL A C 1
ATOM 1510 O O . VAL A 1 192 ? -11.481 1.789 12.158 1.00 97.94 192 VAL A O 1
ATOM 1513 N N . VAL A 1 193 ? -10.939 0.683 10.266 1.00 97.94 193 VAL A N 1
ATOM 1514 C CA . VAL A 1 193 ? -10.676 1.851 9.416 1.00 97.94 193 VAL A CA 1
ATOM 1515 C C . VAL A 1 193 ? -11.664 1.819 8.259 1.00 97.94 193 VAL A C 1
ATOM 1517 O O . VAL A 1 193 ? -11.670 0.879 7.462 1.00 97.94 193 VAL A O 1
ATOM 1520 N N . ASN A 1 194 ? -12.524 2.830 8.170 1.00 97.19 194 ASN A N 1
ATOM 1521 C CA . ASN A 1 194 ? -13.520 2.911 7.110 1.00 97.19 194 ASN A CA 1
ATOM 1522 C C . ASN A 1 194 ? -12.990 3.718 5.924 1.00 97.19 194 ASN A C 1
ATOM 1524 O O . ASN A 1 194 ? -12.758 4.917 6.041 1.00 97.19 194 ASN A O 1
ATOM 1528 N N . LEU A 1 195 ? -12.839 3.061 4.781 1.00 95.12 195 LEU A N 1
ATOM 1529 C CA . LEU A 1 195 ? -12.429 3.642 3.502 1.00 95.12 195 LEU A CA 1
ATOM 1530 C C . LEU A 1 195 ? -13.573 3.688 2.486 1.00 95.12 195 LEU A C 1
ATOM 1532 O O . LEU A 1 195 ? -13.392 4.204 1.387 1.00 95.12 195 LEU A O 1
ATOM 1536 N N . LYS A 1 196 ? -14.752 3.147 2.818 1.00 89.12 196 LYS A N 1
ATOM 1537 C CA . LYS A 1 196 ? -15.911 3.228 1.928 1.00 89.12 196 LYS A CA 1
ATOM 1538 C C . LYS A 1 196 ? -16.333 4.679 1.801 1.00 89.12 196 LYS A C 1
ATOM 1540 O O . LYS A 1 196 ? -16.700 5.291 2.798 1.00 89.12 196 LYS A O 1
ATOM 1545 N N . ASN A 1 197 ? -16.318 5.195 0.578 1.00 66.75 197 ASN A N 1
ATOM 1546 C CA . ASN A 1 197 ? -16.901 6.493 0.313 1.00 66.75 197 ASN A CA 1
ATOM 1547 C C . ASN A 1 197 ? -18.423 6.392 0.489 1.00 66.75 197 ASN A C 1
ATOM 1549 O O . ASN A 1 197 ? -19.091 5.726 -0.297 1.00 66.75 197 ASN A O 1
ATOM 1553 N N . THR A 1 198 ? -18.973 7.007 1.536 1.00 52.62 198 THR A N 1
ATOM 1554 C CA . THR A 1 198 ? -20.430 7.089 1.744 1.00 52.62 198 THR A CA 1
ATOM 1555 C C . THR A 1 198 ? -21.133 7.999 0.735 1.00 52.62 198 THR A C 1
ATOM 1557 O O . THR A 1 198 ? -22.357 7.988 0.688 1.00 52.62 198 THR A O 1
ATOM 1560 N N . ASP A 1 199 ? -20.383 8.717 -0.107 1.00 43.47 199 ASP A N 1
ATOM 1561 C CA . ASP A 1 199 ? -20.929 9.633 -1.117 1.00 43.47 199 ASP A CA 1
ATOM 1562 C C . ASP A 1 199 ? -21.278 8.944 -2.452 1.00 43.47 199 ASP A C 1
ATOM 1564 O O . ASP A 1 199 ? -21.628 9.609 -3.422 1.00 43.47 199 ASP A O 1
ATOM 1568 N N . ILE A 1 200 ? -21.205 7.609 -2.519 1.00 38.47 200 ILE A N 1
ATOM 1569 C CA . ILE A 1 200 ? -21.683 6.824 -3.666 1.00 38.47 200 ILE A CA 1
ATOM 1570 C C . ILE A 1 200 ? -22.816 5.912 -3.188 1.00 38.47 200 ILE A C 1
ATOM 1572 O O . ILE A 1 200 ? -22.676 4.698 -3.057 1.00 38.47 200 ILE A O 1
ATOM 1576 N N . VAL A 1 201 ? -23.947 6.537 -2.874 1.00 34.44 201 VAL A N 1
ATOM 1577 C CA . VAL A 1 201 ? -25.263 5.920 -3.038 1.00 34.44 201 VAL A CA 1
ATOM 1578 C C . VAL A 1 201 ? -25.950 6.729 -4.127 1.00 34.44 201 VAL A C 1
ATOM 1580 O O . VAL A 1 201 ? -26.451 7.814 -3.852 1.00 34.44 201 VAL A O 1
ATOM 1583 N N . ASN A 1 202 ? -25.879 6.220 -5.353 1.00 31.28 202 ASN A N 1
ATOM 1584 C CA . ASN A 1 202 ? -26.823 6.447 -6.444 1.00 31.28 202 ASN A CA 1
ATOM 1585 C C . ASN A 1 202 ? -26.730 5.245 -7.380 1.00 31.28 202 ASN A C 1
ATOM 1587 O O . ASN A 1 202 ? -25.612 4.999 -7.886 1.00 31.28 202 ASN A O 1
#

Solvent-accessible surface area (backbone atoms only — not comparable to full-atom values): 11351 Å² total; per-residue (Å²): 130,60,69,66,57,55,52,52,52,51,54,51,49,52,57,54,47,65,74,73,44,73,67,72,71,82,37,63,64,58,58,64,50,52,53,48,57,53,51,53,54,58,51,72,71,51,89,50,69,68,59,44,49,54,53,50,52,55,49,52,53,52,51,52,51,50,52,48,54,52,49,37,48,53,51,24,49,52,55,33,50,54,52,52,49,58,51,48,49,50,53,51,52,56,41,38,77,72,70,51,84,72,45,60,74,24,23,63,41,60,35,63,48,53,84,55,84,42,102,48,59,66,86,82,59,89,58,71,66,48,48,42,52,36,56,63,88,41,72,41,32,20,29,68,46,41,44,51,53,38,37,74,74,71,49,45,52,34,86,71,44,51,66,53,38,54,50,42,52,65,56,39,77,80,38,41,39,50,92,43,87,56,8,59,49,78,59,86,58,32,37,33,36,21,38,46,66,81,86,73,79,128

Mean predicted aligned error: 10.58 Å

Organism: Lacticaseibacillus paracasei (NCBI:txid1597)

pLDDT: mean 78.66, std 17.73, range [31.28, 98.06]

Foldseek 3Di:
DPLVVVVVVVVVVCVVCCVPPPDCLVCPPPVVVVVVVVVVVSLVPDPDPVVSVVSVVVVVVVSVVVVVLSVLLVVFQVQQVVVLVVVLVLVVVVVVVVVDPQAALAQEAEDAADWDDDPSDDPDDVRRDDLRQPQCVPLRGSRVSSQVVVVVVVRHHDDDDSVNNVVLNVVLVPAAAPPDPRQWDDDPRYIRGYNDHPVPDD

Radius of gyration: 24.81 Å; Cα contacts (8 Å, |Δi|>4): 199; chains: 1; bounding box: 54×30×71 Å

Sequence (202 aa):
MDIIAEYILVLSLLILLGNMIGPIRSLTPTVPLVMIVYSLTVMTMMPNKRLLLVVGMSFSIFALMLSKTTSDLEQSFIISYENEVKFSDKIVTSVQELGINNFDQYRLVIVGEKRFNSPLTEMGEMIGNTHYNWDLDSPTGSNRRVTNFLSSQGYKFATVSPTDYRKAQRISLKMKTFPAKGGIKILGKMIVVNLKNTDIVN